Protein AF-0000000072480351 (afdb_homodimer)

Solvent-accessible surface area (backbone atoms only — not comparable to full-atom values): 11281 Å² total; per-residue (Å²): 126,81,61,51,71,66,57,48,52,53,51,50,48,58,68,24,62,92,51,84,52,68,45,82,46,76,55,95,91,25,33,27,41,34,36,70,49,76,47,95,34,52,67,55,34,49,54,46,51,53,43,39,49,51,45,22,60,75,66,70,51,65,48,38,38,40,36,42,58,31,36,38,39,43,37,25,46,36,66,94,71,72,27,30,53,43,68,69,37,53,51,52,51,44,43,41,52,53,42,62,73,64,55,131,128,81,60,52,72,64,56,50,53,51,51,50,48,58,68,24,63,90,51,84,53,67,45,80,44,77,55,96,89,24,33,27,39,34,36,71,48,76,48,95,34,52,68,54,32,48,53,46,50,52,43,39,49,52,45,22,61,74,67,72,52,64,49,38,37,39,36,42,59,30,34,39,38,42,38,25,48,35,65,94,70,70,27,29,51,43,69,69,38,53,52,51,48,45,43,42,51,52,40,61,72,64,55,130

Secondary structure (DSSP, 8-state):
-PPPHHHHHHHHHHHTSSS---EEEEETTEEEEEEEEE-SSHHHHHHHHHHHHHHHHHHT---EEEEETTEEEEEE-BGGGTSB--HHHHHHHHHHHHHHHH--/-PPPHHHHHHHHHHHTSSS---EEEEETTEEEEEEEEE-SSHHHHHHHHHHHHHHHHHHT---EEEEETTEEEEEE-BGGGTSB--HHHHHHHHHHHHHHHH--

Sequence (208 aa):
MRPLATELATRLTQVNAAKQRWSVVEKQGKQYLYATYKFKSFKRTWDFLNGVATCAHTQRHHPEIFTVYNRVDLWLTTHDQGDVVTEKDFDLAEGANDVISKLPMRPLATELATRLTQVNAAKQRWSVVEKQGKQYLYATYKFKSFKRTWDFLNGVATCAHTQRHHPEIFTVYNRVDLWLTTHDQGDVVTEKDFDLAEGANDVISKLP

InterPro domains:
  IPR001533 Pterin 4 alpha carbinolamine dehydratase [PF01329] (9-97)
  IPR001533 Pterin 4 alpha carbinolamine dehydratase [PTHR12599] (6-98)
  IPR036428 Pterin 4 alpha carbinolamine dehydratase superfamily [G3DSA:3.30.1360.20] (4-103)
  IPR036428 Pterin 4 alpha carbinolamine dehydratase superfamily [SSF55248] (13-100)

Structure (mmCIF, N/CA/C/O backbone):
data_AF-0000000072480351-model_v1
#
loop_
_entity.id
_entity.type
_entity.pdbx_description
1 polymer '4a-hydroxytetrahydrobiopterin dehydratase'
#
loop_
_atom_site.group_PDB
_atom_site.id
_atom_site.type_symbol
_atom_site.label_atom_id
_atom_site.label_alt_id
_atom_site.label_comp_id
_atom_site.label_asym_id
_atom_site.label_entity_id
_atom_site.label_seq_id
_atom_site.pdbx_PDB_ins_code
_atom_site.Cartn_x
_atom_site.Cartn_y
_atom_site.Cartn_z
_atom_site.occupancy
_atom_site.B_iso_or_equiv
_atom_site.auth_seq_id
_atom_site.auth_comp_id
_atom_site.auth_asym_id
_atom_site.auth_atom_id
_atom_site.pdbx_PDB_model_num
ATOM 1 N N . MET A 1 1 ? -4.09 -27.703 -4.133 1 62.31 1 MET A N 1
ATOM 2 C CA . MET A 1 1 ? -3.258 -28.547 -3.279 1 62.31 1 MET A CA 1
ATOM 3 C C . MET A 1 1 ? -1.919 -27.875 -2.996 1 62.31 1 MET A C 1
ATOM 5 O O . MET A 1 1 ? -1.412 -27.109 -3.822 1 62.31 1 MET A O 1
ATOM 9 N N . ARG A 1 2 ? -1.435 -28 -1.697 1 73.19 2 ARG A N 1
ATOM 10 C CA . ARG A 1 2 ? -0.111 -27.484 -1.341 1 73.19 2 ARG A CA 1
ATOM 11 C C . ARG A 1 2 ? 0.968 -28.125 -2.209 1 73.19 2 ARG A C 1
ATOM 13 O O . ARG A 1 2 ? 1.053 -29.359 -2.303 1 73.19 2 ARG A O 1
ATOM 20 N N . PRO A 1 3 ? 1.754 -27.281 -2.932 1 77 3 PRO A N 1
ATOM 21 C CA . PRO A 1 3 ? 2.812 -27.844 -3.771 1 77 3 PRO A CA 1
ATOM 22 C C . PRO A 1 3 ? 3.82 -28.672 -2.975 1 77 3 PRO A C 1
ATOM 24 O O . PRO A 1 3 ? 4.055 -28.391 -1.796 1 77 3 PRO A O 1
ATOM 27 N N . LEU A 1 4 ? 4.289 -29.625 -3.707 1 85.75 4 LEU A N 1
ATOM 28 C CA . LEU A 1 4 ? 5.375 -30.391 -3.104 1 85.75 4 LEU A CA 1
ATOM 29 C C . LEU A 1 4 ? 6.594 -29.5 -2.861 1 85.75 4 LEU A C 1
ATOM 31 O O . LEU A 1 4 ? 6.832 -28.547 -3.604 1 85.75 4 LEU A O 1
ATOM 35 N N . ALA A 1 5 ? 7.371 -29.953 -1.874 1 89.62 5 ALA A N 1
ATOM 36 C CA . ALA A 1 5 ? 8.555 -29.172 -1.518 1 89.62 5 ALA A CA 1
ATOM 37 C C . ALA A 1 5 ? 9.477 -28.984 -2.721 1 89.62 5 ALA A C 1
ATOM 39 O O . ALA A 1 5 ? 10.039 -27.922 -2.92 1 89.62 5 ALA A O 1
ATOM 40 N N . THR A 1 6 ? 9.562 -29.922 -3.512 1 91.38 6 THR A N 1
ATOM 41 C CA . THR A 1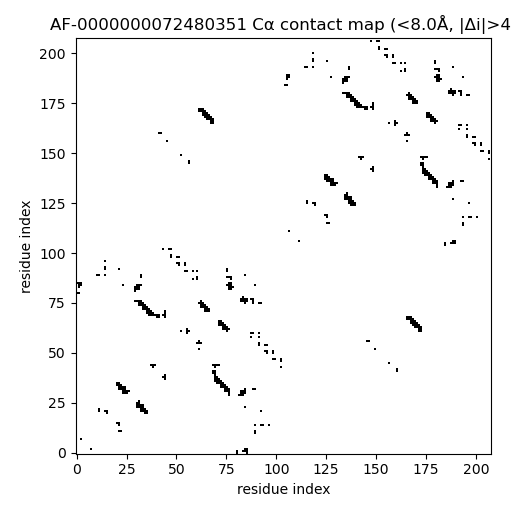 6 ? 10.438 -29.875 -4.676 1 91.38 6 THR A CA 1
ATOM 42 C C . THR A 1 6 ? 9.898 -28.891 -5.715 1 91.38 6 THR A C 1
ATOM 44 O O . THR A 1 6 ? 10.664 -28.156 -6.332 1 91.38 6 THR A O 1
ATOM 47 N N . GLU A 1 7 ? 8.641 -28.953 -5.914 1 94.06 7 GLU A N 1
ATOM 48 C CA . GLU A 1 7 ? 8.016 -28.016 -6.852 1 94.06 7 GLU A CA 1
ATOM 49 C C . GLU A 1 7 ? 8.18 -26.578 -6.395 1 94.06 7 GLU A C 1
ATOM 51 O O . GLU A 1 7 ? 8.484 -25.688 -7.199 1 94.06 7 GLU A O 1
ATOM 56 N N . LEU A 1 8 ? 7.98 -26.406 -5.176 1 96.38 8 LEU A N 1
ATOM 57 C CA . LEU A 1 8 ? 8.156 -25.078 -4.602 1 96.38 8 LEU A CA 1
ATOM 58 C C . LEU A 1 8 ? 9.578 -24.578 -4.824 1 96.38 8 LEU A C 1
ATOM 60 O O . LEU A 1 8 ? 9.773 -23.422 -5.227 1 96.38 8 LEU A O 1
ATOM 64 N N . ALA A 1 9 ? 10.547 -25.422 -4.574 1 96.62 9 ALA A N 1
ATOM 65 C CA . ALA A 1 9 ? 11.953 -25.047 -4.715 1 96.62 9 ALA A CA 1
ATOM 66 C C . ALA A 1 9 ? 12.289 -24.703 -6.168 1 96.62 9 ALA A C 1
ATOM 68 O O . ALA A 1 9 ? 13.023 -23.75 -6.438 1 96.62 9 ALA A O 1
ATOM 69 N N . THR A 1 10 ? 11.797 -25.469 -7.023 1 97.62 10 THR A N 1
ATOM 70 C CA . THR A 1 10 ? 12.031 -25.25 -8.445 1 97.62 10 THR A CA 1
ATOM 71 C C . THR A 1 10 ? 11.445 -23.906 -8.891 1 97.62 10 THR A C 1
ATOM 73 O O . THR A 1 10 ? 12.109 -23.125 -9.57 1 97.62 10 THR A O 1
ATOM 76 N N . ARG A 1 11 ? 10.242 -23.672 -8.492 1 98 11 ARG A N 1
ATOM 77 C CA . ARG A 1 11 ? 9.578 -22.422 -8.883 1 98 11 ARG A CA 1
ATOM 78 C C . ARG A 1 11 ? 10.266 -21.219 -8.258 1 98 11 ARG A C 1
ATOM 80 O O . ARG A 1 11 ? 10.359 -20.156 -8.883 1 98 11 ARG A O 1
ATOM 87 N N . LEU A 1 12 ? 10.68 -21.422 -7.07 1 98.56 12 LEU A N 1
ATOM 88 C CA . LEU A 1 12 ? 11.398 -20.344 -6.406 1 98.56 12 LEU A CA 1
ATOM 89 C C . LEU A 1 12 ? 12.68 -20 -7.156 1 98.56 12 LEU A C 1
ATOM 91 O O . LEU A 1 12 ? 13.008 -18.828 -7.324 1 98.56 12 LEU A O 1
ATOM 95 N N . THR A 1 13 ? 13.344 -21.031 -7.574 1 98.31 13 THR A N 1
ATOM 96 C CA . THR A 1 13 ? 14.555 -20.828 -8.367 1 98.31 13 THR A CA 1
ATOM 97 C C . THR A 1 13 ? 14.234 -20.078 -9.664 1 98.31 13 THR A C 1
ATOM 99 O O . THR A 1 13 ? 14.961 -19.172 -10.062 1 98.31 13 THR A O 1
ATOM 102 N N . GLN A 1 14 ? 13.227 -20.469 -10.266 1 98.31 14 GLN A N 1
ATOM 103 C CA . GLN A 1 14 ? 12.844 -19.875 -11.547 1 98.31 14 GLN A CA 1
ATOM 104 C C . GLN A 1 14 ? 12.523 -18.391 -11.398 1 98.31 14 GLN A C 1
ATOM 106 O O . GLN A 1 14 ? 13.008 -17.578 -12.18 1 98.31 14 GLN A O 1
ATOM 111 N N . VAL A 1 15 ? 11.727 -18.016 -10.453 1 98.56 15 VAL A N 1
ATOM 112 C CA . VAL A 1 15 ? 11.305 -16.625 -10.312 1 98.56 15 VAL A CA 1
ATOM 113 C C . VAL A 1 15 ? 12.492 -15.758 -9.898 1 98.56 15 VAL A C 1
ATOM 115 O O . VAL A 1 15 ? 12.492 -14.547 -10.102 1 98.56 15 VAL A O 1
ATOM 118 N N . ASN A 1 16 ? 13.5 -16.391 -9.344 1 98.69 16 ASN A N 1
ATOM 119 C CA . ASN A 1 16 ? 14.664 -15.664 -8.844 1 98.69 16 ASN A CA 1
ATOM 120 C C . ASN A 1 16 ? 15.844 -15.758 -9.812 1 98.69 16 ASN A C 1
ATOM 122 O O . ASN A 1 16 ? 16.969 -15.375 -9.469 1 98.69 16 ASN A O 1
ATOM 126 N N . ALA A 1 17 ? 15.578 -16.312 -10.984 1 97.81 17 ALA A N 1
ATOM 127 C CA . ALA A 1 17 ? 16.656 -16.625 -11.914 1 97.81 17 ALA A CA 1
ATOM 128 C C . ALA A 1 17 ? 17.453 -15.367 -12.273 1 97.81 17 ALA A C 1
ATOM 130 O O . ALA A 1 17 ? 18.688 -15.391 -12.281 1 97.81 17 ALA A O 1
ATOM 131 N N . ALA A 1 18 ? 16.797 -14.312 -12.586 1 95.81 18 ALA A N 1
ATOM 132 C CA . ALA A 1 18 ? 17.469 -13.094 -13.016 1 95.81 18 ALA A CA 1
ATOM 133 C C . ALA A 1 18 ? 18.031 -12.328 -11.812 1 95.81 18 ALA A C 1
ATOM 135 O O . ALA A 1 18 ? 19.125 -11.766 -11.883 1 95.81 18 ALA A O 1
ATOM 136 N N . LYS A 1 19 ? 17.234 -12.328 -10.773 1 95.75 19 LYS A N 1
ATOM 137 C CA . LYS A 1 19 ? 17.578 -11.6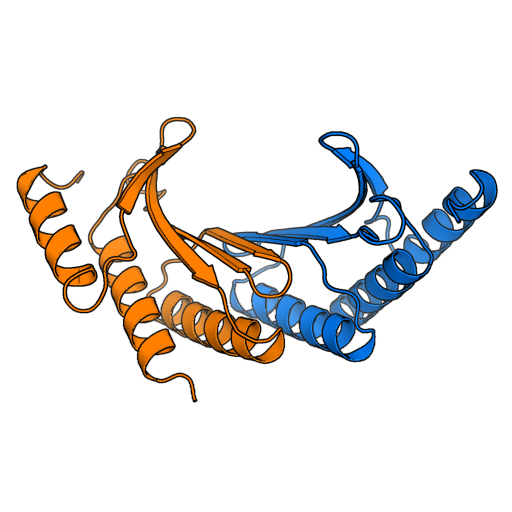25 -9.539 1 95.75 19 LYS A CA 1
ATOM 138 C C . LYS A 1 19 ? 16.906 -12.273 -8.328 1 95.75 19 LYS A C 1
ATOM 140 O O . LYS A 1 19 ? 15.695 -12.516 -8.344 1 95.75 19 LYS A O 1
ATOM 145 N N . GLN A 1 20 ? 17.719 -12.508 -7.383 1 96.06 20 GLN A N 1
ATOM 146 C CA . GLN A 1 20 ? 17.188 -13.039 -6.133 1 96.06 20 GLN A CA 1
ATOM 147 C C . GLN A 1 20 ? 16.359 -11.984 -5.402 1 96.06 20 GLN A C 1
ATOM 149 O O . GLN A 1 20 ? 16.906 -11.023 -4.859 1 96.06 20 GLN A O 1
ATOM 154 N N . ARG A 1 21 ? 15.07 -12.203 -5.336 1 97.88 21 ARG A N 1
ATOM 155 C CA . ARG A 1 21 ? 14.18 -11.25 -4.68 1 97.88 21 ARG A CA 1
ATOM 156 C C . ARG A 1 21 ? 13.195 -11.969 -3.762 1 97.88 21 ARG A C 1
ATOM 158 O O . ARG A 1 21 ? 12.898 -11.492 -2.66 1 97.88 21 ARG A O 1
ATOM 165 N N . TRP A 1 22 ? 12.75 -13 -4.211 1 98.81 22 TRP A N 1
ATOM 166 C CA . TRP A 1 22 ? 11.617 -13.664 -3.588 1 98.81 22 TRP A CA 1
ATOM 167 C C . TRP A 1 22 ? 12.078 -14.766 -2.635 1 98.81 22 TRP A C 1
ATOM 169 O O . TRP A 1 22 ? 13.047 -15.477 -2.924 1 98.81 22 TRP A O 1
ATOM 179 N N . SER A 1 23 ? 11.383 -14.914 -1.571 1 98.69 23 SER A N 1
ATOM 180 C CA . SER A 1 23 ? 11.586 -15.984 -0.604 1 98.69 23 SER A CA 1
ATOM 181 C C . SER A 1 23 ? 10.258 -16.516 -0.072 1 98.69 23 SER A C 1
ATOM 183 O O . SER A 1 23 ? 9.258 -15.797 -0.061 1 98.69 23 SER A O 1
ATOM 185 N N . VAL A 1 24 ? 10.273 -17.734 0.384 1 98.12 24 VAL A N 1
ATOM 186 C CA . VAL A 1 24 ? 9.125 -18.297 1.092 1 98.12 24 VAL A CA 1
ATOM 187 C C . VAL A 1 24 ? 9.273 -18.047 2.592 1 98.12 24 VAL A C 1
ATOM 189 O O . VAL A 1 24 ? 10.297 -18.391 3.186 1 98.12 24 VAL A O 1
ATOM 192 N N . VAL A 1 25 ? 8.2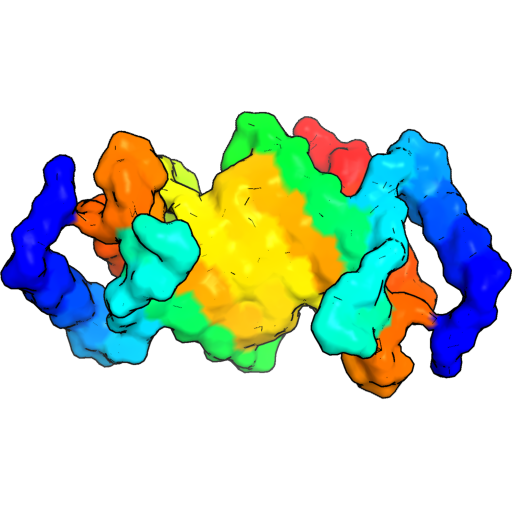81 -17.453 3.119 1 98.31 25 VAL A N 1
ATOM 193 C CA . VAL A 1 25 ? 8.344 -17.141 4.543 1 98.31 25 VAL A CA 1
ATOM 194 C C . VAL A 1 25 ? 7.055 -17.578 5.227 1 98.31 25 VAL A C 1
ATOM 196 O O . VAL A 1 25 ? 6.031 -17.781 4.566 1 98.31 25 VAL A O 1
ATOM 199 N N . GLU A 1 26 ? 7.117 -17.75 6.492 1 97.06 26 GLU A N 1
ATOM 200 C CA . GLU A 1 26 ? 5.957 -18.031 7.332 1 97.06 26 GLU A CA 1
ATOM 201 C C . GLU A 1 26 ? 5.652 -16.859 8.258 1 97.06 26 GLU A C 1
ATOM 203 O O . GLU A 1 26 ? 6.555 -16.312 8.883 1 97.06 26 GLU A O 1
ATOM 208 N N . LYS A 1 27 ? 4.461 -16.453 8.18 1 95 27 LYS A N 1
ATOM 209 C CA . LYS A 1 27 ? 4 -15.352 9.023 1 95 27 LYS A CA 1
ATOM 210 C C . LYS A 1 27 ? 2.607 -15.641 9.578 1 95 27 LYS A C 1
ATOM 212 O O . LYS A 1 27 ? 1.654 -15.812 8.82 1 95 27 LYS A O 1
ATOM 217 N N . GLN A 1 28 ? 2.549 -15.68 10.906 1 94.12 28 GLN A N 1
ATOM 218 C CA . GLN A 1 28 ? 1.275 -15.875 11.586 1 94.12 28 GLN A CA 1
ATOM 219 C C . GLN A 1 28 ? 0.557 -17.125 11.078 1 94.12 28 GLN A C 1
ATOM 221 O O . GLN A 1 28 ? -0.628 -17.062 10.742 1 94.12 28 GLN A O 1
ATOM 226 N N . GLY A 1 29 ? 1.27 -18.156 10.82 1 95.38 29 GLY A N 1
ATOM 227 C CA . GLY A 1 29 ? 0.708 -19.438 10.453 1 95.38 29 GLY A CA 1
ATOM 228 C C . GLY A 1 29 ? 0.394 -19.547 8.969 1 95.38 29 GLY A C 1
ATOM 229 O O . GLY A 1 29 ? -0.212 -20.531 8.531 1 95.38 29 GLY A O 1
ATOM 230 N N . LYS A 1 30 ? 0.78 -18.562 8.234 1 96.81 30 LYS A N 1
ATOM 231 C CA . LYS A 1 30 ? 0.554 -18.547 6.789 1 96.81 30 LYS A CA 1
ATOM 232 C C . LYS A 1 30 ? 1.875 -18.578 6.027 1 96.81 30 LYS A C 1
ATOM 234 O O . LYS A 1 30 ? 2.887 -18.062 6.496 1 96.81 30 LYS A O 1
ATOM 239 N N . GLN A 1 31 ? 1.859 -19.266 4.891 1 97.88 31 GLN A N 1
ATOM 240 C CA . GLN A 1 31 ? 3.012 -19.297 3.996 1 97.88 31 GLN A CA 1
ATOM 241 C C . GLN A 1 31 ? 2.895 -18.234 2.91 1 97.88 31 GLN A C 1
ATOM 243 O O . GLN A 1 31 ? 1.855 -18.125 2.258 1 97.88 31 GLN A O 1
ATOM 248 N N . TYR A 1 32 ? 3.953 -17.453 2.775 1 98.56 32 TYR A N 1
ATOM 249 C CA . TYR A 1 32 ? 3.945 -16.375 1.787 1 98.56 32 TYR A CA 1
ATOM 250 C C . TYR A 1 32 ? 5.148 -16.484 0.855 1 98.56 32 TYR A C 1
ATOM 252 O O . TYR A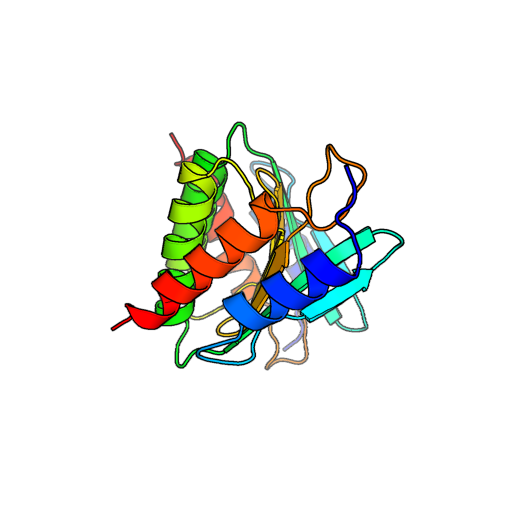 1 32 ? 6.219 -16.938 1.266 1 98.56 32 TYR A O 1
ATOM 260 N N . LEU A 1 33 ? 4.953 -16.188 -0.352 1 98.75 33 LEU A N 1
ATOM 261 C CA . LEU A 1 33 ? 6.02 -15.656 -1.191 1 98.75 33 LEU A CA 1
ATOM 262 C C . LEU A 1 33 ? 6.23 -14.164 -0.932 1 98.75 33 LEU A C 1
ATOM 264 O O . LEU A 1 33 ? 5.285 -13.375 -1.014 1 98.75 33 LEU A O 1
ATOM 268 N N . TYR A 1 34 ? 7.449 -13.758 -0.635 1 98.88 34 TYR A N 1
ATOM 269 C CA . TYR A 1 34 ? 7.703 -12.422 -0.11 1 98.88 34 TYR A CA 1
ATOM 270 C C . TYR A 1 34 ? 8.859 -11.758 -0.845 1 98.88 34 TYR A C 1
ATOM 272 O O . TYR A 1 34 ? 9.867 -12.406 -1.147 1 98.88 34 TYR A O 1
ATOM 280 N N . ALA A 1 35 ? 8.719 -10.484 -1.171 1 98.88 35 ALA A N 1
ATOM 281 C CA . ALA A 1 35 ? 9.789 -9.688 -1.77 1 98.88 35 ALA A CA 1
ATOM 282 C C . ALA A 1 35 ? 9.742 -8.25 -1.274 1 98.88 35 ALA A C 1
ATOM 284 O O . ALA A 1 35 ? 8.672 -7.738 -0.922 1 98.88 35 ALA A O 1
ATOM 285 N N . THR A 1 36 ? 10.875 -7.617 -1.263 1 98.75 36 THR A N 1
ATOM 286 C CA . THR A 1 36 ? 11 -6.199 -0.942 1 98.75 36 THR A CA 1
ATOM 287 C C . THR A 1 36 ? 11.656 -5.438 -2.092 1 98.75 36 THR A C 1
ATOM 289 O O . THR A 1 36 ? 12.477 -5.996 -2.822 1 98.75 36 THR A O 1
ATOM 292 N N . TYR A 1 37 ? 11.227 -4.188 -2.234 1 98.62 37 TYR A N 1
ATOM 293 C CA . TYR A 1 37 ? 11.766 -3.289 -3.248 1 98.62 37 TYR A CA 1
ATOM 294 C C . TYR A 1 37 ? 12.109 -1.933 -2.648 1 98.62 37 TYR A C 1
ATOM 296 O O . TYR A 1 37 ? 11.477 -1.491 -1.688 1 98.62 37 TYR A O 1
ATOM 304 N N . LYS A 1 38 ? 13.141 -1.32 -3.221 1 98.5 38 LYS A N 1
ATOM 305 C CA . LYS A 1 38 ? 13.516 0.064 -2.943 1 98.5 38 LYS A CA 1
ATOM 306 C C . LYS A 1 38 ? 13.773 0.833 -4.234 1 98.5 38 LYS A C 1
ATOM 308 O O . LYS A 1 38 ? 14.477 0.345 -5.125 1 98.5 38 LYS A O 1
ATOM 313 N N . PHE A 1 39 ? 13.172 1.986 -4.281 1 98.38 39 PHE A N 1
ATOM 314 C CA . PHE A 1 39 ? 13.281 2.777 -5.504 1 98.38 39 PHE A CA 1
ATOM 315 C C . PHE A 1 39 ? 13.977 4.105 -5.23 1 98.38 39 PHE A C 1
ATOM 317 O O . PHE A 1 39 ? 14.273 4.434 -4.078 1 98.38 39 PHE A O 1
ATOM 324 N N . LYS A 1 40 ? 14.258 4.809 -6.305 1 97.38 40 LYS A N 1
ATOM 325 C CA . LYS A 1 40 ? 15 6.059 -6.188 1 97.38 40 LYS A CA 1
ATOM 326 C C . LYS A 1 40 ? 14.078 7.215 -5.812 1 97.38 40 LYS A C 1
ATOM 328 O O . LYS A 1 40 ? 14.531 8.242 -5.301 1 97.38 40 LYS A O 1
ATOM 333 N N . SER A 1 41 ? 12.766 7.039 -6.09 1 97.81 41 SER A N 1
ATOM 334 C CA . SER A 1 41 ? 11.812 8.117 -5.852 1 97.81 41 SER A CA 1
ATOM 335 C C . SER A 1 41 ? 10.414 7.578 -5.574 1 97.81 41 SER A C 1
ATOM 337 O O . SER A 1 41 ? 10.133 6.41 -5.855 1 97.81 41 SER A O 1
ATOM 339 N N . PHE A 1 42 ? 9.648 8.469 -5.02 1 98.12 42 PHE A N 1
ATOM 340 C CA . PHE A 1 42 ? 8.25 8.133 -4.801 1 98.12 42 PHE A CA 1
ATOM 341 C C . PHE A 1 42 ? 7.547 7.852 -6.121 1 98.12 42 PHE A C 1
ATOM 343 O O . PHE A 1 42 ? 6.746 6.922 -6.219 1 98.12 42 PHE A O 1
ATOM 350 N N . LYS A 1 43 ? 7.84 8.633 -7.121 1 97.25 43 LYS A N 1
ATOM 351 C CA . LYS A 1 43 ? 7.238 8.445 -8.438 1 97.25 43 LYS A CA 1
ATOM 352 C C . LYS A 1 43 ? 7.527 7.047 -8.984 1 97.25 43 LYS A C 1
ATOM 354 O O . LYS A 1 43 ? 6.629 6.383 -9.508 1 97.25 43 LYS A O 1
ATOM 359 N N . ARG A 1 44 ? 8.719 6.602 -8.875 1 98.12 44 ARG A N 1
ATOM 360 C CA . ARG A 1 44 ? 9.086 5.281 -9.383 1 98.12 44 ARG A CA 1
ATOM 361 C C . ARG A 1 44 ? 8.406 4.18 -8.578 1 98.12 44 ARG A C 1
ATOM 363 O O . ARG A 1 44 ? 8.039 3.141 -9.125 1 98.12 44 ARG A O 1
ATOM 370 N N . THR A 1 45 ? 8.305 4.402 -7.277 1 98.75 45 THR A N 1
ATOM 371 C CA . THR A 1 45 ? 7.574 3.465 -6.434 1 98.75 45 THR A CA 1
ATOM 372 C C . THR A 1 45 ? 6.156 3.26 -6.961 1 98.75 45 THR A C 1
ATOM 374 O O . THR A 1 45 ? 5.703 2.123 -7.113 1 98.75 45 THR A O 1
ATOM 377 N N . TRP A 1 46 ? 5.52 4.324 -7.336 1 98.69 46 TRP A N 1
ATOM 378 C CA . TRP A 1 46 ? 4.121 4.219 -7.734 1 98.69 46 TRP A CA 1
ATOM 379 C C . TRP A 1 46 ? 3.996 3.695 -9.164 1 98.69 46 TRP A C 1
ATOM 381 O O . TRP A 1 46 ? 3.039 2.988 -9.484 1 98.69 46 TRP A O 1
ATOM 391 N N . ASP A 1 47 ? 4.992 3.994 -9.969 1 98.62 47 ASP A N 1
ATOM 392 C CA . ASP A 1 47 ? 5.012 3.342 -11.273 1 98.62 47 ASP A CA 1
ATOM 393 C C . ASP A 1 47 ? 5.047 1.822 -11.133 1 98.62 47 ASP A C 1
ATOM 395 O O . ASP A 1 47 ? 4.316 1.111 -11.82 1 98.62 47 ASP A O 1
ATOM 399 N N . PHE A 1 48 ? 5.891 1.362 -10.273 1 98.88 48 PHE A N 1
ATOM 400 C CA . PHE A 1 48 ? 6 -0.069 -10.008 1 98.88 48 PHE A CA 1
ATOM 401 C C . PHE A 1 48 ? 4.684 -0.622 -9.477 1 98.88 48 PHE A C 1
ATOM 403 O O . PHE A 1 48 ? 4.168 -1.617 -9.984 1 98.88 48 PHE A O 1
ATOM 410 N N . LEU A 1 49 ? 4.121 0.055 -8.484 1 98.94 49 LEU A N 1
ATOM 411 C CA . LEU A 1 49 ? 2.908 -0.419 -7.828 1 98.94 49 LEU A CA 1
ATOM 412 C C . LEU A 1 49 ? 1.736 -0.45 -8.805 1 98.94 49 LEU A C 1
ATOM 414 O O . LEU A 1 49 ? 0.922 -1.376 -8.773 1 98.94 49 LEU A O 1
ATOM 418 N N . ASN A 1 50 ? 1.679 0.533 -9.633 1 98.81 50 ASN A N 1
ATOM 419 C CA . ASN A 1 50 ? 0.62 0.529 -10.641 1 98.81 50 ASN A CA 1
ATOM 420 C C . ASN A 1 50 ? 0.775 -0.636 -11.617 1 98.81 50 ASN A C 1
ATOM 422 O O . ASN A 1 50 ? -0.216 -1.226 -12.047 1 98.81 50 ASN A O 1
ATOM 426 N N . GLY A 1 51 ? 2.004 -0.93 -12.016 1 98.81 51 GLY A N 1
ATOM 427 C CA . GLY A 1 51 ? 2.25 -2.107 -12.828 1 98.81 51 GLY A CA 1
ATOM 428 C C . GLY A 1 51 ? 1.85 -3.402 -12.148 1 98.81 51 GLY A C 1
ATOM 429 O O . GLY A 1 51 ? 1.21 -4.262 -12.758 1 98.81 51 GLY A O 1
ATOM 430 N N . VAL A 1 52 ? 2.215 -3.543 -10.906 1 98.88 52 VAL A N 1
ATOM 431 C CA . VAL A 1 52 ? 1.865 -4.734 -10.141 1 98.88 52 VAL A CA 1
ATOM 432 C C . VAL A 1 52 ? 0.347 -4.848 -10.023 1 98.88 52 VAL A C 1
ATOM 434 O O . VAL A 1 52 ? -0.209 -5.941 -10.133 1 98.88 52 VAL A O 1
ATOM 437 N N . ALA A 1 53 ? -0.309 -3.729 -9.789 1 98.81 53 ALA A N 1
ATOM 438 C CA . ALA A 1 53 ? -1.767 -3.723 -9.688 1 98.81 53 ALA A CA 1
ATOM 439 C C . ALA A 1 53 ? -2.408 -4.215 -10.984 1 98.81 53 ALA A C 1
ATOM 441 O O . ALA A 1 53 ? -3.412 -4.93 -10.953 1 98.81 53 ALA A O 1
ATOM 442 N N . THR A 1 54 ? -1.877 -3.805 -12.078 1 98.56 54 THR A N 1
ATOM 443 C CA . THR A 1 54 ? -2.377 -4.258 -13.367 1 98.56 54 THR A CA 1
ATOM 444 C C . THR A 1 54 ? -2.229 -5.77 -13.508 1 98.56 54 THR A C 1
ATOM 446 O O . THR A 1 54 ? -3.16 -6.453 -13.938 1 98.56 54 THR A O 1
ATOM 449 N N . CYS A 1 55 ? -1.062 -6.316 -13.125 1 98.75 55 CYS A N 1
ATOM 450 C CA . CYS A 1 55 ? -0.859 -7.762 -13.133 1 98.75 55 CYS A CA 1
ATOM 451 C C . CYS A 1 55 ? -1.871 -8.461 -12.234 1 98.75 55 CYS A C 1
ATOM 453 O O . CYS A 1 55 ? -2.48 -9.453 -12.633 1 98.75 55 CYS A O 1
ATOM 455 N N . ALA A 1 56 ? -2.049 -7.934 -11.047 1 98.75 56 ALA A N 1
ATOM 456 C CA . ALA A 1 56 ? -2.947 -8.516 -10.047 1 98.75 56 ALA A CA 1
ATOM 457 C C . ALA A 1 56 ? -4.375 -8.594 -10.578 1 98.75 56 ALA A C 1
ATOM 459 O O . ALA A 1 56 ? -5.047 -9.617 -10.414 1 98.75 56 ALA A O 1
ATOM 460 N N . HIS A 1 57 ? -4.758 -7.496 -11.219 1 97.81 57 HIS A N 1
ATOM 461 C CA . HIS A 1 57 ? -6.098 -7.434 -11.789 1 97.81 57 HIS A CA 1
ATOM 462 C C . HIS A 1 57 ? -6.273 -8.469 -12.891 1 97.81 57 HIS A C 1
ATOM 464 O O . HIS A 1 57 ? -7.266 -9.203 -12.906 1 97.81 57 HIS A O 1
ATOM 470 N N . THR A 1 58 ? -5.316 -8.531 -13.742 1 97.88 58 THR A N 1
ATOM 471 C CA . THR A 1 58 ? -5.363 -9.43 -14.898 1 97.88 58 THR A CA 1
ATOM 472 C C . THR A 1 58 ? -5.359 -10.891 -14.445 1 97.88 58 THR A C 1
ATOM 474 O O . THR A 1 58 ? -6.086 -11.719 -15 1 97.88 58 THR A O 1
ATOM 477 N N . GLN A 1 59 ? -4.629 -11.18 -13.422 1 98.06 59 GLN A N 1
ATOM 478 C CA . GLN A 1 59 ? -4.441 -12.555 -12.961 1 98.06 59 GLN A CA 1
ATOM 479 C C . GLN A 1 59 ? -5.484 -12.93 -11.914 1 98.06 59 GLN A C 1
ATOM 481 O O . GLN A 1 59 ? -5.57 -14.086 -11.5 1 98.06 59 GLN A O 1
ATOM 486 N N . ARG A 1 60 ? -6.203 -11.945 -11.492 1 97.56 60 ARG A N 1
ATOM 487 C CA . ARG A 1 60 ? -7.203 -12.125 -10.445 1 97.56 60 ARG A CA 1
ATOM 488 C C . ARG A 1 60 ? -6.578 -12.727 -9.188 1 97.56 60 ARG A C 1
ATOM 490 O O . ARG A 1 60 ? -7.102 -13.703 -8.641 1 97.56 60 ARG A O 1
ATOM 497 N N . HIS A 1 61 ? -5.492 -12.289 -8.797 1 98.5 61 HIS A N 1
ATOM 498 C CA . HIS A 1 61 ? -4.73 -12.633 -7.598 1 98.5 61 HIS A CA 1
ATOM 499 C C . HIS A 1 61 ? -4.078 -11.398 -6.988 1 98.5 61 HIS A C 1
ATOM 501 O O . HIS A 1 61 ? -3.264 -10.742 -7.633 1 98.5 61 HIS A O 1
ATOM 507 N N . HIS A 1 62 ? -4.461 -11.078 -5.77 1 98.56 62 HIS A N 1
ATOM 508 C CA . HIS A 1 62 ? -4.113 -9.773 -5.219 1 98.56 62 HIS A CA 1
ATOM 509 C C . HIS A 1 62 ? -3.082 -9.906 -4.098 1 98.56 62 HIS A C 1
ATOM 511 O O . HIS A 1 62 ? -3.238 -10.734 -3.203 1 98.56 62 HIS A O 1
ATOM 517 N N . PRO A 1 63 ? -2.094 -9.094 -4.145 1 98.75 63 PRO A N 1
ATOM 518 C CA . PRO A 1 63 ? -1.053 -9.094 -3.113 1 98.75 63 PRO A CA 1
ATOM 519 C C . PRO A 1 63 ? -1.477 -8.359 -1.844 1 98.75 63 PRO A C 1
ATOM 521 O O . PRO A 1 63 ? -2.438 -7.586 -1.867 1 98.75 63 PRO A O 1
ATOM 524 N N . GLU A 1 64 ? -0.842 -8.688 -0.788 1 98.56 64 GLU A N 1
ATOM 525 C CA . GLU A 1 64 ? -0.712 -7.777 0.346 1 98.56 64 GLU A CA 1
ATOM 526 C C . GLU A 1 64 ? 0.475 -6.836 0.164 1 98.56 64 GLU A C 1
ATOM 528 O O . GLU A 1 64 ? 1.579 -7.277 -0.163 1 98.56 64 GL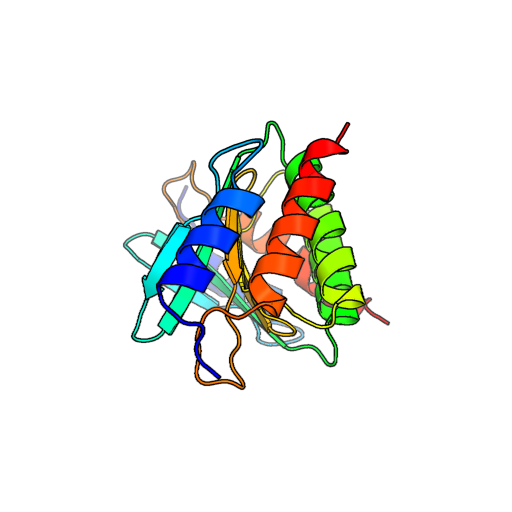U A O 1
ATOM 533 N N . ILE A 1 65 ? 0.22 -5.551 0.304 1 98.94 65 ILE A N 1
ATOM 534 C CA . ILE A 1 65 ? 1.247 -4.555 0.011 1 98.94 65 ILE A CA 1
ATOM 535 C C . ILE A 1 65 ? 1.452 -3.652 1.225 1 98.94 65 ILE A C 1
ATOM 537 O O . ILE A 1 65 ? 0.487 -3.135 1.792 1 98.94 65 ILE A O 1
ATOM 541 N N . PHE A 1 66 ? 2.609 -3.52 1.654 1 98.88 66 PHE A N 1
ATOM 542 C CA . PHE A 1 66 ? 3.037 -2.438 2.533 1 98.88 66 PHE A CA 1
ATOM 543 C C . PHE A 1 66 ? 4.035 -1.53 1.825 1 98.88 66 PHE A C 1
ATOM 545 O O . PHE A 1 66 ? 4.988 -2.01 1.205 1 98.88 66 PHE A O 1
ATOM 552 N N . THR A 1 67 ? 3.785 -0.215 1.886 1 98.88 67 THR A N 1
ATOM 553 C CA . THR A 1 67 ? 4.715 0.697 1.229 1 98.88 67 THR A CA 1
ATOM 554 C C . THR A 1 67 ? 4.836 2.002 2.014 1 98.88 67 THR A C 1
ATOM 556 O O . THR A 1 67 ? 3.861 2.467 2.607 1 98.88 67 THR A O 1
ATOM 559 N N . VAL A 1 68 ? 5.938 2.549 2.01 1 98.06 68 VAL A N 1
ATOM 560 C CA . VAL A 1 68 ? 6.254 3.871 2.541 1 98.06 68 VAL A CA 1
ATOM 561 C C . VAL A 1 68 ? 7.328 4.531 1.679 1 98.06 68 VAL A C 1
ATOM 563 O O . VAL A 1 68 ? 8.422 3.988 1.518 1 98.06 68 VAL A O 1
ATOM 566 N N . TYR A 1 69 ? 6.961 5.586 1.144 1 97.62 69 TYR A N 1
ATOM 567 C CA . TYR A 1 69 ? 7.809 6.383 0.262 1 97.62 69 TYR A CA 1
ATOM 568 C C . TYR A 1 69 ? 8.383 5.527 -0.859 1 97.62 69 TYR A C 1
ATOM 570 O O . TYR A 1 69 ? 7.695 5.219 -1.832 1 97.62 69 TYR A O 1
ATOM 578 N N . ASN A 1 70 ? 9.609 5.051 -0.65 1 98.56 70 ASN A N 1
ATOM 579 C CA . ASN A 1 70 ? 10.273 4.395 -1.771 1 98.56 70 ASN A CA 1
ATOM 580 C C . ASN A 1 70 ? 10.523 2.916 -1.494 1 98.56 70 ASN A C 1
ATOM 582 O O . ASN A 1 70 ? 11.352 2.285 -2.152 1 98.56 70 ASN A O 1
ATOM 586 N N . ARG A 1 71 ? 9.82 2.426 -0.471 1 98.75 71 ARG A N 1
ATOM 587 C CA . ARG A 1 71 ? 9.953 1.023 -0.093 1 98.75 71 ARG A CA 1
ATOM 588 C C . ARG A 1 71 ? 8.633 0.28 -0.271 1 98.75 71 ARG A C 1
ATOM 590 O O . ARG A 1 71 ? 7.57 0.812 0.043 1 98.75 71 ARG A O 1
ATOM 597 N N . VAL A 1 72 ? 8.742 -0.956 -0.787 1 98.94 72 VAL A N 1
ATOM 598 C CA . VAL A 1 72 ? 7.57 -1.797 -1.011 1 98.94 72 VAL A CA 1
ATOM 599 C C . VAL A 1 72 ? 7.832 -3.201 -0.47 1 98.94 72 VAL A C 1
ATOM 601 O O . VAL A 1 72 ? 8.875 -3.797 -0.75 1 98.94 72 VAL A O 1
ATOM 604 N N . ASP A 1 73 ? 6.949 -3.689 0.311 1 98.88 73 ASP A N 1
ATOM 605 C CA . ASP A 1 73 ? 6.859 -5.105 0.65 1 98.88 73 ASP A CA 1
ATOM 606 C C . ASP A 1 73 ? 5.68 -5.77 -0.059 1 98.88 73 ASP A C 1
ATOM 608 O O . ASP A 1 73 ? 4.543 -5.312 0.062 1 98.88 73 ASP A O 1
ATOM 612 N N . LEU A 1 74 ? 5.969 -6.863 -0.755 1 98.88 74 LEU A N 1
ATOM 613 C CA . LEU A 1 74 ? 4.926 -7.66 -1.387 1 98.88 74 LEU A CA 1
ATOM 614 C C . LEU A 1 74 ? 4.809 -9.023 -0.719 1 98.88 74 LEU A C 1
ATOM 616 O O . LEU A 1 74 ? 5.809 -9.727 -0.54 1 98.88 74 LEU A O 1
ATOM 620 N N . TRP A 1 75 ? 3.66 -9.344 -0.331 1 98.81 75 TRP A N 1
ATOM 621 C CA . TRP A 1 75 ? 3.328 -10.656 0.212 1 98.81 75 TRP A CA 1
ATOM 622 C C . TRP A 1 75 ? 2.279 -11.352 -0.65 1 98.81 75 TRP A C 1
ATOM 624 O O . TRP A 1 75 ? 1.211 -10.789 -0.91 1 98.81 75 TRP A O 1
ATOM 634 N N . LEU A 1 76 ? 2.592 -12.578 -1.06 1 98.81 76 LEU A N 1
ATOM 635 C CA . LEU A 1 76 ? 1.69 -13.336 -1.915 1 98.81 76 LEU A CA 1
ATOM 636 C C . LEU A 1 76 ? 1.334 -14.672 -1.272 1 98.81 76 LEU A C 1
ATOM 638 O O . LEU A 1 76 ? 2.217 -15.406 -0.823 1 98.81 76 LEU A O 1
ATOM 642 N N . THR A 1 77 ? 0.112 -14.961 -1.193 1 98.38 77 THR A N 1
ATOM 643 C CA . THR A 1 77 ? -0.416 -16.234 -0.705 1 98.38 77 THR A CA 1
ATOM 644 C C . THR A 1 77 ? -1.78 -16.516 -1.321 1 98.38 77 THR A C 1
ATOM 646 O O . THR A 1 77 ? -2.453 -15.609 -1.812 1 98.38 77 THR A O 1
ATOM 649 N N . THR A 1 78 ? -2.123 -17.766 -1.363 1 97.81 78 THR A N 1
ATOM 650 C CA . THR A 1 78 ? -3.449 -18.141 -1.832 1 97.81 78 THR A CA 1
ATOM 651 C C . THR A 1 78 ? -4.363 -18.484 -0.657 1 97.81 78 THR A C 1
ATOM 653 O O . THR A 1 78 ? -4.309 -19.594 -0.117 1 97.81 78 THR A O 1
ATOM 656 N N . HIS A 1 79 ? -5.25 -17.531 -0.39 1 95.06 79 HIS A N 1
ATOM 657 C CA . HIS A 1 79 ? -6.062 -17.625 0.817 1 95.06 79 HIS A CA 1
ATOM 658 C C . HIS A 1 79 ? -7.062 -18.781 0.724 1 95.06 79 HIS A C 1
ATOM 660 O O . HIS A 1 79 ? -7.309 -19.469 1.712 1 95.06 79 HIS A O 1
ATOM 666 N N . ASP A 1 80 ? -7.598 -18.984 -0.43 1 93.56 80 ASP A N 1
ATOM 667 C CA . ASP A 1 80 ? -8.688 -19.938 -0.561 1 93.56 80 ASP A CA 1
ATOM 668 C C . ASP A 1 80 ? -8.148 -21.375 -0.653 1 93.56 80 ASP A C 1
ATOM 670 O O . ASP A 1 80 ? -8.922 -22.328 -0.803 1 93.56 80 ASP A O 1
ATOM 674 N N . GLN A 1 81 ? -6.867 -21.531 -0.572 1 94.19 81 GLN A N 1
ATOM 675 C CA . GLN A 1 81 ? -6.258 -22.859 -0.578 1 94.19 81 GLN A CA 1
ATOM 676 C C . GLN A 1 81 ? -5.469 -23.109 0.703 1 94.19 81 GLN A C 1
ATOM 678 O O . GLN A 1 81 ? -4.453 -23.812 0.687 1 94.19 81 GLN A O 1
ATOM 683 N N . GLY A 1 82 ? -5.816 -22.312 1.764 1 94.31 82 GLY A N 1
ATOM 684 C CA . GLY A 1 82 ? -5.242 -22.547 3.078 1 94.31 82 GLY A CA 1
ATOM 685 C C . GLY A 1 82 ? -4.059 -21.656 3.389 1 94.31 82 GLY A C 1
ATOM 686 O O . GLY A 1 82 ? -3.156 -22.047 4.133 1 94.31 82 GLY A O 1
ATOM 687 N N . ASP A 1 83 ? -3.949 -20.562 2.709 1 96.25 83 ASP A N 1
ATOM 688 C CA . ASP A 1 83 ? -2.908 -19.578 2.994 1 96.25 83 ASP A CA 1
ATOM 689 C C . ASP A 1 83 ? -1.519 -20.172 2.748 1 96.25 83 ASP A C 1
ATOM 691 O O . ASP A 1 83 ? -0.654 -20.125 3.625 1 96.25 83 ASP A O 1
ATOM 695 N N . VAL A 1 84 ? -1.38 -20.75 1.593 1 97.19 84 VAL A N 1
ATOM 696 C CA . VAL A 1 84 ? -0.111 -21.312 1.155 1 97.19 84 VAL A CA 1
ATOM 697 C C . VAL A 1 84 ? 0.287 -20.719 -0.193 1 97.19 84 VAL A C 1
ATOM 699 O O . VAL A 1 84 ? -0.528 -20.078 -0.861 1 97.19 84 VAL A O 1
ATOM 702 N N . VAL A 1 85 ? 1.559 -20.984 -0.515 1 98.12 85 VAL A N 1
ATOM 703 C CA . VAL A 1 85 ? 2.061 -20.531 -1.811 1 98.12 85 VAL A CA 1
ATOM 704 C C . VAL A 1 85 ? 1.638 -21.531 -2.896 1 98.12 85 VAL A C 1
ATOM 706 O O . VAL A 1 85 ? 1.824 -22.734 -2.754 1 98.12 85 VAL A O 1
ATOM 709 N N . THR A 1 86 ? 1.011 -21.031 -3.939 1 97.44 86 THR A N 1
ATOM 710 C CA . THR A 1 86 ? 0.602 -21.812 -5.098 1 97.44 86 THR A CA 1
ATOM 711 C C . THR A 1 86 ? 1.184 -21.234 -6.383 1 97.44 86 THR A C 1
ATOM 713 O O . THR A 1 86 ? 1.937 -20.25 -6.344 1 97.44 86 THR A O 1
ATOM 716 N N . GLU A 1 87 ? 0.776 -21.828 -7.48 1 97.44 87 GLU A N 1
ATOM 717 C CA . GLU A 1 87 ? 1.244 -21.344 -8.773 1 97.44 87 GLU A CA 1
ATOM 718 C C . GLU A 1 87 ? 0.781 -19.906 -9.023 1 97.44 87 GLU A C 1
ATOM 720 O O . GLU A 1 87 ? 1.485 -19.125 -9.664 1 97.44 87 GLU A O 1
ATOM 725 N N . LYS A 1 88 ? -0.408 -19.516 -8.539 1 98.06 88 LYS A N 1
ATOM 726 C CA . LYS A 1 88 ? -0.917 -18.156 -8.695 1 98.06 88 LYS A CA 1
ATOM 727 C C . LYS A 1 88 ? 0.05 -17.141 -8.094 1 98.06 88 LYS A C 1
ATOM 729 O O . LYS A 1 88 ? 0.216 -16.047 -8.641 1 98.06 88 LYS A O 1
ATOM 734 N N . ASP A 1 89 ? 0.651 -17.5 -7.035 1 98.62 89 ASP A N 1
ATOM 735 C CA . ASP A 1 89 ? 1.593 -16.609 -6.367 1 98.62 89 ASP A CA 1
ATOM 736 C C . ASP A 1 89 ? 2.869 -16.438 -7.188 1 98.62 89 ASP A C 1
ATOM 738 O O . ASP A 1 89 ? 3.381 -15.328 -7.324 1 98.62 89 ASP A O 1
ATOM 742 N N . PHE A 1 90 ? 3.326 -17.531 -7.738 1 98.62 90 PHE A N 1
ATOM 743 C CA . PHE A 1 90 ? 4.516 -17.453 -8.578 1 98.62 90 PHE A CA 1
ATOM 744 C C . PHE A 1 90 ? 4.227 -16.672 -9.852 1 98.62 90 PHE A C 1
ATOM 746 O O . PHE A 1 90 ? 5.082 -15.922 -10.336 1 98.62 90 PHE A O 1
ATOM 753 N N . ASP A 1 91 ? 3.018 -16.875 -10.367 1 98.62 91 ASP A N 1
ATOM 754 C CA . ASP A 1 91 ? 2.65 -16.109 -11.562 1 98.62 91 ASP A CA 1
ATOM 755 C C . ASP A 1 91 ? 2.678 -14.609 -11.281 1 98.62 91 ASP A C 1
ATOM 757 O O . ASP A 1 91 ? 3.199 -13.828 -12.086 1 98.62 91 ASP A O 1
ATOM 761 N N . LEU A 1 92 ? 2.141 -14.18 -10.172 1 98.81 92 LEU A N 1
ATOM 762 C CA . LEU A 1 92 ? 2.135 -12.758 -9.836 1 98.81 92 LEU A CA 1
ATOM 763 C C . LEU A 1 92 ? 3.549 -12.266 -9.539 1 98.81 92 LEU A C 1
ATOM 765 O O . LEU A 1 92 ? 3.906 -11.141 -9.898 1 98.81 92 LEU A O 1
ATOM 769 N N . ALA A 1 93 ? 4.332 -13.086 -8.914 1 98.88 93 ALA A N 1
ATOM 770 C CA . ALA A 1 93 ? 5.734 -12.75 -8.672 1 98.88 93 ALA A CA 1
ATOM 771 C C . ALA A 1 93 ? 6.473 -12.5 -9.984 1 98.88 93 ALA A C 1
ATOM 773 O O . ALA A 1 93 ? 7.258 -11.555 -10.094 1 98.88 93 ALA A O 1
ATOM 774 N N . GLU A 1 94 ? 6.234 -13.375 -10.945 1 98.75 94 GLU A N 1
ATOM 775 C CA . GLU A 1 94 ? 6.832 -13.18 -12.258 1 98.75 94 GLU A CA 1
ATOM 776 C C . GLU A 1 94 ? 6.344 -11.883 -12.906 1 98.75 94 GLU A C 1
ATOM 778 O O . GLU A 1 94 ? 7.117 -11.188 -13.555 1 98.75 94 GLU A O 1
ATOM 783 N N . GLY A 1 95 ? 5.055 -11.625 -12.734 1 98.62 95 GLY A N 1
ATOM 784 C CA . GLY A 1 95 ? 4.539 -10.336 -13.18 1 98.62 95 GLY A CA 1
ATOM 785 C C . GLY A 1 95 ? 5.273 -9.156 -12.578 1 98.62 95 GLY A C 1
ATOM 786 O O . GLY A 1 95 ? 5.629 -8.211 -13.289 1 98.62 95 GLY A O 1
ATOM 787 N N . ALA A 1 96 ? 5.512 -9.156 -11.32 1 98.81 96 ALA A N 1
ATOM 788 C CA . ALA A 1 96 ? 6.242 -8.086 -10.648 1 98.81 96 ALA A CA 1
ATOM 789 C C . ALA A 1 96 ? 7.668 -7.977 -11.18 1 98.81 96 ALA A C 1
ATOM 791 O O . ALA A 1 96 ? 8.188 -6.871 -11.359 1 98.81 96 ALA A O 1
ATOM 792 N N . ASN A 1 97 ? 8.25 -9.156 -11.422 1 98.62 97 ASN A N 1
ATOM 793 C CA . ASN A 1 97 ? 9.57 -9.164 -12.031 1 98.62 97 ASN A CA 1
ATOM 794 C C . ASN A 1 97 ? 9.57 -8.461 -13.391 1 98.62 97 ASN A C 1
ATOM 796 O O . ASN A 1 97 ? 10.484 -7.699 -13.703 1 98.62 97 ASN A O 1
ATOM 800 N N . ASP A 1 98 ? 8.594 -8.773 -14.156 1 98.25 98 ASP A N 1
ATOM 801 C CA . ASP A 1 98 ? 8.484 -8.164 -15.477 1 98.25 98 ASP A CA 1
ATOM 802 C C . ASP A 1 98 ? 8.297 -6.648 -15.367 1 98.25 98 ASP A C 1
ATOM 804 O O . ASP A 1 98 ? 8.875 -5.887 -16.156 1 98.25 98 ASP A O 1
ATOM 808 N N . VAL A 1 99 ? 7.473 -6.25 -14.469 1 98.5 99 VAL A N 1
ATOM 809 C CA . VAL A 1 99 ? 7.199 -4.832 -14.281 1 98.5 99 VAL A CA 1
ATOM 810 C C . VAL A 1 99 ? 8.5 -4.086 -13.984 1 98.5 99 VAL A C 1
ATOM 812 O O . VAL A 1 99 ? 8.789 -3.062 -14.602 1 98.5 99 VAL A O 1
ATOM 815 N N . ILE A 1 100 ? 9.234 -4.57 -12.977 1 97.25 100 ILE A N 1
ATOM 816 C CA . ILE A 1 100 ? 10.43 -3.859 -12.547 1 97.25 100 ILE A CA 1
ATOM 817 C C . ILE A 1 100 ? 11.445 -3.832 -13.688 1 97.25 100 ILE A C 1
ATOM 819 O O . ILE A 1 100 ? 12.188 -2.859 -13.836 1 97.25 100 ILE A O 1
ATOM 823 N N . SER A 1 101 ? 11.492 -4.844 -14.531 1 96.44 101 SER A N 1
ATOM 824 C CA . SER A 1 101 ? 12.43 -4.91 -15.648 1 96.44 101 SER A CA 1
ATOM 825 C C . SER A 1 101 ? 12.078 -3.885 -16.719 1 96.44 101 SER A C 1
ATOM 827 O O . SER A 1 101 ? 12.93 -3.51 -17.531 1 96.44 101 SER A O 1
ATOM 829 N N . LYS A 1 102 ? 10.898 -3.422 -16.75 1 95.12 102 LYS A N 1
ATOM 830 C CA . LYS A 1 102 ? 10.414 -2.543 -17.812 1 95.12 102 LYS A CA 1
ATOM 831 C C . LYS A 1 102 ? 10.32 -1.098 -17.328 1 95.12 102 LYS A C 1
ATOM 833 O O . LYS A 1 102 ? 10.031 -0.194 -18.125 1 95.12 102 LYS A O 1
ATOM 838 N N . LEU A 1 103 ? 10.492 -0.927 -16.031 1 92.44 103 LEU A N 1
ATOM 839 C CA . LEU A 1 103 ? 10.43 0.434 -15.508 1 92.44 103 LEU A CA 1
ATOM 840 C C . LEU A 1 103 ? 11.523 1.305 -16.125 1 92.44 103 LEU A C 1
ATOM 842 O O . LEU A 1 103 ? 12.641 0.842 -16.344 1 92.44 103 LEU A O 1
ATOM 846 N N . PRO A 1 104 ? 11.195 2.561 -16.5 1 81.12 104 PRO A N 1
ATOM 847 C CA . PRO A 1 104 ? 12.195 3.441 -17.125 1 81.12 104 PRO A CA 1
ATOM 848 C C . PRO A 1 104 ? 13.328 3.811 -16.172 1 81.12 104 PRO A C 1
ATOM 850 O O . PRO A 1 104 ? 13.156 3.77 -14.953 1 81.12 104 PRO A O 1
ATOM 853 N N . MET B 1 1 ? 7.312 21.484 16.016 1 61.97 1 MET B N 1
ATOM 854 C CA . MET B 1 1 ? 6.926 21.297 17.406 1 61.97 1 MET B CA 1
ATOM 855 C C . MET B 1 1 ? 5.672 20.438 17.516 1 61.97 1 MET B C 1
ATOM 857 O O . MET B 1 1 ? 4.824 20.453 16.625 1 61.97 1 MET B O 1
ATOM 861 N N . ARG B 1 2 ? 5.648 19.484 18.547 1 73.12 2 ARG B N 1
ATOM 862 C CA . ARG B 1 2 ? 4.457 18.688 18.812 1 73.12 2 ARG B CA 1
ATOM 863 C C . ARG B 1 2 ? 3.26 19.578 19.125 1 73.12 2 ARG B C 1
ATOM 865 O O . ARG B 1 2 ? 3.332 20.453 19.984 1 73.12 2 ARG B O 1
ATOM 872 N N . PRO B 1 3 ? 2.166 19.422 18.312 1 76.81 3 PRO B N 1
ATOM 873 C CA . PRO B 1 3 ? 0.984 20.25 18.578 1 76.81 3 PRO B CA 1
ATOM 874 C C . PRO B 1 3 ? 0.43 20.078 19.984 1 76.81 3 PRO B C 1
ATOM 876 O O . PRO B 1 3 ? 0.559 19 20.562 1 76.81 3 PRO B O 1
ATOM 879 N N . LEU B 1 4 ? -0.112 21.172 20.391 1 85.62 4 LEU B N 1
ATOM 880 C CA . LEU B 1 4 ? -0.809 21.094 21.672 1 85.62 4 LEU B CA 1
ATOM 881 C C . LEU B 1 4 ? -1.997 20.141 21.578 1 85.62 4 LEU B C 1
ATOM 883 O O . LEU B 1 4 ? -2.598 19.984 20.516 1 85.62 4 LEU B O 1
ATOM 887 N N . ALA B 1 5 ? -2.322 19.594 22.734 1 89.56 5 ALA B N 1
ATOM 888 C CA . ALA B 1 5 ? -3.424 18.625 22.781 1 89.56 5 ALA B CA 1
ATOM 889 C C . ALA B 1 5 ? -4.707 19.25 22.234 1 89.56 5 ALA B C 1
ATOM 891 O O . ALA B 1 5 ? -5.465 18.594 21.516 1 89.56 5 ALA B O 1
ATOM 892 N N . THR B 1 6 ? -4.914 20.453 22.484 1 91.31 6 THR B N 1
ATOM 893 C CA . THR B 1 6 ? -6.125 21.125 22.047 1 91.31 6 THR B CA 1
ATOM 894 C C . THR B 1 6 ? -6.117 21.312 20.531 1 91.31 6 THR B C 1
ATOM 896 O O . THR B 1 6 ? -7.148 21.156 19.875 1 91.31 6 THR B O 1
ATOM 899 N N . GLU B 1 7 ? -5.008 21.688 20.031 1 94 7 GLU B N 1
ATOM 900 C CA . GLU B 1 7 ? -4.879 21.859 18.578 1 94 7 GLU B CA 1
ATOM 901 C C . GLU B 1 7 ? -5.102 20.531 17.859 1 94 7 GLU B C 1
ATOM 903 O O . GLU B 1 7 ? -5.789 20.484 16.828 1 94 7 GLU B O 1
ATOM 908 N N . LEU B 1 8 ? -4.523 19.562 18.406 1 96.25 8 LEU B N 1
ATOM 909 C CA . LEU B 1 8 ? -4.695 18.234 17.828 1 96.25 8 LEU B CA 1
ATOM 910 C C . LEU B 1 8 ? -6.168 17.844 17.797 1 96.25 8 LEU B C 1
ATOM 912 O O . LEU B 1 8 ? -6.66 17.328 16.781 1 96.25 8 LEU B O 1
ATOM 916 N N . ALA B 1 9 ? -6.859 18.062 18.891 1 96.62 9 ALA B N 1
ATOM 917 C CA . ALA B 1 9 ? -8.273 17.703 19 1 96.62 9 ALA B CA 1
ATOM 918 C C . ALA B 1 9 ? -9.117 18.484 18 1 96.62 9 ALA B C 1
ATOM 920 O O . ALA B 1 9 ? -10.039 17.938 17.391 1 96.62 9 ALA B O 1
ATOM 921 N N . THR B 1 10 ? -8.828 19.703 17.875 1 97.56 10 THR B N 1
ATOM 922 C CA . THR B 1 10 ? -9.562 20.562 16.938 1 97.56 10 THR B CA 1
ATOM 923 C C . THR B 1 10 ? -9.359 20.078 15.508 1 97.56 10 THR B C 1
ATOM 925 O O . THR B 1 10 ? -10.328 19.953 14.75 1 97.56 10 THR B O 1
ATOM 928 N N . ARG B 1 11 ? -8.148 19.812 15.156 1 98 11 ARG B N 1
ATOM 929 C CA . ARG B 1 11 ? -7.844 19.375 13.805 1 98 11 ARG B CA 1
ATOM 930 C C . ARG B 1 11 ? -8.469 18 13.523 1 98 11 ARG B C 1
ATOM 932 O O . ARG B 1 11 ? -8.922 17.75 12.414 1 98 11 ARG B O 1
ATOM 939 N N . LEU B 1 12 ? -8.422 17.203 14.523 1 98.5 12 LEU B N 1
ATOM 940 C CA . LEU B 1 12 ? -9.039 15.891 14.375 1 98.5 12 LEU B CA 1
ATOM 941 C C . LEU B 1 12 ? -10.531 16.016 14.102 1 98.5 12 LEU B C 1
ATOM 943 O O . LEU B 1 12 ? -11.078 15.305 13.25 1 98.5 12 LEU B O 1
ATOM 947 N N . THR B 1 13 ? -11.125 16.906 14.828 1 98.25 13 THR B N 1
ATOM 948 C CA . THR B 1 13 ? -12.547 17.172 14.609 1 98.25 13 THR B CA 1
ATOM 949 C C . THR B 1 13 ? -12.789 17.672 13.188 1 98.25 13 THR B C 1
ATOM 951 O O . THR B 1 13 ? -13.742 17.25 12.531 1 98.25 13 THR B O 1
ATOM 954 N N . GLN B 1 14 ? -12 18.531 12.766 1 98.31 14 GLN B N 1
ATOM 955 C CA . GLN B 1 14 ? -12.156 19.125 11.445 1 98.31 14 GLN B CA 1
ATOM 956 C C . GLN B 1 14 ? -12.031 18.078 10.344 1 98.31 14 GLN B C 1
ATOM 958 O O . GLN B 1 14 ? -12.867 18.016 9.438 1 98.31 14 GLN B O 1
ATOM 963 N N . VAL B 1 15 ? -11.039 17.25 10.367 1 98.56 15 VAL B N 1
ATOM 964 C CA . VAL B 1 15 ? -10.812 16.281 9.297 1 98.56 15 VAL B CA 1
ATOM 965 C C . VAL B 1 15 ? -11.906 15.227 9.305 1 98.56 15 VAL B C 1
ATOM 967 O O . VAL B 1 15 ? -12.164 14.578 8.297 1 98.56 15 VAL B O 1
ATOM 970 N N . ASN B 1 16 ? -12.562 15.086 10.445 1 98.69 16 ASN B N 1
ATOM 971 C CA . ASN B 1 16 ? -13.586 14.062 10.602 1 98.69 16 ASN B CA 1
ATOM 972 C C . ASN B 1 16 ? -14.992 14.648 10.477 1 98.69 16 ASN B C 1
ATOM 974 O O . ASN B 1 16 ? -15.984 13.969 10.766 1 98.69 16 ASN B O 1
ATOM 978 N N . ALA B 1 17 ? -15.055 15.906 10.094 1 97.81 17 ALA B N 1
ATOM 979 C CA . ALA B 1 17 ? -16.328 16.625 10.117 1 97.81 17 ALA B CA 1
ATOM 980 C C . ALA B 1 17 ? -17.375 15.938 9.25 1 97.81 17 ALA B C 1
ATOM 982 O O . ALA B 1 17 ? -18.516 15.766 9.672 1 97.81 17 ALA B O 1
ATOM 983 N N . ALA B 1 18 ? -17.016 15.562 8.086 1 95.81 18 ALA B N 1
ATOM 984 C CA . ALA B 1 18 ? -17.969 14.953 7.16 1 95.81 18 ALA B CA 1
ATOM 985 C C . ALA B 1 18 ? -18.203 13.484 7.504 1 95.81 18 ALA B C 1
ATOM 987 O O . ALA B 1 18 ? -19.328 12.984 7.414 1 95.81 18 ALA B O 1
ATOM 988 N N . LYS B 1 19 ? -17.109 12.844 7.867 1 95.81 19 LYS B N 1
ATOM 989 C CA . LYS B 1 19 ? -17.141 11.422 8.211 1 95.81 19 LYS B CA 1
ATOM 990 C C . LYS B 1 19 ? -16.016 11.07 9.18 1 95.81 19 LYS B C 1
ATOM 992 O O . LYS B 1 19 ? -14.852 11.43 8.945 1 95.81 19 LYS B O 1
ATOM 997 N N . GLN B 1 20 ? -16.422 10.422 10.188 1 96.25 20 GLN B N 1
ATOM 998 C CA . GLN B 1 20 ? -15.422 9.945 11.141 1 96.25 20 GLN B CA 1
ATOM 999 C C . GLN B 1 20 ? -14.57 8.836 10.539 1 96.25 20 GLN B C 1
ATOM 1001 O O . GLN B 1 20 ? -15.039 7.711 10.352 1 96.25 20 GLN B O 1
ATOM 1006 N N . ARG B 1 21 ? -13.328 9.133 10.297 1 97.88 21 ARG B N 1
ATOM 1007 C CA . ARG B 1 21 ? -12.422 8.148 9.695 1 97.88 21 ARG B CA 1
ATOM 1008 C C . ARG B 1 21 ? -11.094 8.109 10.445 1 97.88 21 ARG B C 1
ATOM 1010 O O . ARG B 1 21 ? -10.539 7.031 10.664 1 97.88 21 ARG B O 1
ATOM 1017 N N . TRP B 1 22 ? -10.688 9.195 10.781 1 98.88 22 TRP B N 1
ATOM 1018 C CA . TRP B 1 22 ? -9.32 9.359 11.266 1 98.88 22 TRP B CA 1
ATOM 1019 C C . TRP B 1 22 ? -9.273 9.328 12.789 1 98.88 22 TRP B C 1
ATOM 1021 O O . TRP B 1 22 ? -10.164 9.867 13.453 1 98.88 22 TRP B O 1
ATOM 1031 N N . SER B 1 23 ? -8.242 8.766 13.305 1 98.69 23 SER B N 1
ATOM 1032 C CA . SER B 1 23 ? -7.953 8.742 14.734 1 98.69 23 SER B CA 1
ATOM 1033 C C . SER B 1 23 ? -6.461 8.914 15 1 98.69 23 SER B C 1
ATOM 1035 O O . SER B 1 23 ? -5.637 8.57 14.148 1 98.69 23 SER B O 1
ATOM 1037 N N . VAL B 1 24 ? -6.145 9.383 16.172 1 98.12 24 VAL B N 1
ATOM 1038 C CA . VAL B 1 24 ? -4.758 9.414 16.609 1 98.12 24 VAL B CA 1
ATOM 1039 C C . VAL B 1 24 ? -4.438 8.125 17.375 1 98.12 24 VAL B C 1
ATOM 1041 O O . VAL B 1 24 ? -5.141 7.77 18.328 1 98.12 24 VAL B O 1
ATOM 1044 N N . VAL B 1 25 ? -3.416 7.496 16.938 1 98.25 25 VAL B N 1
ATOM 1045 C CA . VAL B 1 25 ? -3.049 6.234 17.562 1 98.25 25 VAL B CA 1
ATOM 1046 C C . VAL B 1 25 ? -1.554 6.227 17.875 1 98.25 25 VAL B C 1
ATOM 1048 O O . VAL B 1 25 ? -0.788 6.996 17.281 1 98.25 25 VAL B O 1
ATOM 1051 N N . GLU B 1 26 ? -1.181 5.41 18.781 1 96.94 26 GLU B N 1
ATOM 1052 C CA . GLU B 1 26 ? 0.221 5.156 19.109 1 96.94 26 GLU B CA 1
ATOM 1053 C C . GLU B 1 26 ? 0.632 3.744 18.703 1 96.94 26 GLU B C 1
ATOM 1055 O O . GLU B 1 26 ? -0.089 2.781 18.969 1 96.94 26 GLU B O 1
ATOM 1060 N N . LYS B 1 27 ? 1.669 3.715 17.938 1 94.81 27 LYS B N 1
ATOM 1061 C CA . LYS B 1 27 ? 2.211 2.436 17.5 1 94.81 27 LYS B CA 1
ATOM 1062 C C . LYS B 1 27 ? 3.736 2.428 17.578 1 94.81 27 LYS B C 1
ATOM 1064 O O . LYS B 1 27 ? 4.398 3.25 16.938 1 94.81 27 LYS B O 1
ATOM 1069 N N . GLN B 1 28 ? 4.234 1.496 18.391 1 94 28 GLN B N 1
ATOM 1070 C CA . GLN B 1 28 ? 5.676 1.316 18.516 1 94 28 GLN B CA 1
ATOM 1071 C C . GLN B 1 28 ? 6.363 2.627 18.891 1 94 28 GLN B C 1
ATOM 1073 O O . GLN B 1 28 ? 7.348 3.018 18.25 1 94 28 GLN B O 1
ATOM 1078 N N . GLY B 1 29 ? 5.773 3.408 19.719 1 95.25 29 GLY B N 1
ATOM 1079 C CA . GLY B 1 29 ? 6.367 4.625 20.25 1 95.25 29 GLY B CA 1
ATOM 1080 C C . GLY B 1 29 ? 6.184 5.824 19.344 1 95.25 29 GLY B C 1
ATOM 1081 O O . GLY B 1 29 ? 6.746 6.891 19.594 1 95.25 29 GLY B O 1
ATOM 1082 N N . LYS B 1 30 ? 5.43 5.641 18.297 1 96.88 30 LYS B N 1
ATOM 1083 C CA . LYS B 1 30 ? 5.16 6.719 17.359 1 96.88 30 LYS B CA 1
ATOM 1084 C C . LYS B 1 30 ? 3.682 7.098 17.359 1 96.88 30 LYS B C 1
ATOM 1086 O O . LYS B 1 30 ? 2.818 6.254 17.609 1 96.88 30 LYS B O 1
ATOM 1091 N N . GLN B 1 31 ? 3.434 8.375 17.188 1 97.81 31 GLN B N 1
ATOM 1092 C CA . GLN B 1 31 ? 2.066 8.867 17.062 1 97.81 31 GLN B CA 1
ATOM 1093 C C . GLN B 1 31 ? 1.654 8.969 15.594 1 97.81 31 GLN B C 1
ATOM 1095 O O . GLN B 1 31 ? 2.391 9.523 14.766 1 97.81 31 GLN B O 1
ATOM 1100 N N . TYR B 1 32 ? 0.501 8.391 15.289 1 98.5 32 TYR B N 1
ATOM 1101 C CA . TYR B 1 32 ? 0.017 8.398 13.914 1 98.5 32 TYR B CA 1
ATOM 1102 C C . TYR B 1 32 ? -1.395 8.969 13.836 1 98.5 32 TYR B C 1
ATOM 1104 O O . TYR B 1 32 ? -2.188 8.812 14.766 1 98.5 32 TYR B O 1
ATOM 1112 N N . LEU B 1 33 ? -1.654 9.68 12.828 1 98.75 33 LEU B N 1
ATOM 1113 C CA . LEU B 1 33 ? -3.01 9.773 12.297 1 98.75 33 LEU B CA 1
ATOM 1114 C C . LEU B 1 33 ? -3.346 8.562 11.438 1 98.75 33 LEU B C 1
ATOM 1116 O O . LEU B 1 33 ? -2.607 8.227 10.516 1 98.75 33 LEU B O 1
ATOM 1120 N N . TYR B 1 34 ? -4.449 7.898 11.727 1 98.88 34 TYR B N 1
ATOM 1121 C CA . TYR B 1 34 ? -4.715 6.586 11.148 1 98.88 34 TYR B CA 1
ATOM 1122 C C . TYR B 1 34 ? -6.137 6.508 10.602 1 98.88 34 TYR B C 1
ATOM 1124 O O . TYR B 1 34 ? -7.074 7.012 11.227 1 98.88 34 TYR B O 1
ATOM 1132 N N . ALA B 1 35 ? -6.312 5.918 9.438 1 98.88 35 ALA B N 1
ATOM 1133 C CA . ALA B 1 35 ? -7.625 5.664 8.852 1 98.88 35 ALA B CA 1
ATOM 1134 C C . ALA B 1 35 ? -7.641 4.348 8.078 1 98.88 35 ALA B C 1
ATOM 1136 O O . ALA B 1 35 ? -6.605 3.914 7.566 1 98.88 35 ALA B O 1
ATOM 1137 N N . THR B 1 36 ? -8.797 3.752 8.016 1 98.75 36 THR B N 1
ATOM 1138 C CA . THR B 1 36 ? -9.016 2.555 7.211 1 98.75 36 THR B CA 1
ATOM 1139 C C . THR B 1 36 ? -10.117 2.789 6.184 1 98.75 36 THR B C 1
ATOM 1141 O O . THR B 1 36 ? -11.039 3.572 6.426 1 98.75 36 THR B O 1
ATOM 1144 N N . TYR B 1 37 ? -9.945 2.119 5.039 1 98.62 37 TYR B N 1
ATOM 1145 C CA . TYR B 1 37 ? -10.914 2.178 3.955 1 98.62 37 TYR B CA 1
ATOM 1146 C C . TYR B 1 37 ? -11.242 0.781 3.439 1 98.62 37 TYR B C 1
ATOM 1148 O O . TYR B 1 37 ? -10.398 -0.116 3.482 1 98.62 37 TYR B O 1
ATOM 1156 N N . LYS B 1 38 ? -12.484 0.636 2.998 1 98.44 38 LYS B N 1
ATOM 1157 C CA . LYS B 1 38 ? -12.945 -0.547 2.279 1 98.44 38 LYS B CA 1
ATOM 1158 C C . LYS B 1 38 ? -13.734 -0.158 1.032 1 98.44 38 LYS B C 1
ATOM 1160 O O . LYS B 1 38 ? -14.602 0.712 1.088 1 98.44 38 LYS B O 1
ATOM 1165 N N . PHE B 1 39 ? -13.367 -0.807 -0.037 1 98.38 39 PHE B N 1
ATOM 1166 C CA . PHE B 1 39 ? -13.992 -0.461 -1.31 1 98.38 39 PHE B CA 1
ATOM 1167 C C . PHE B 1 39 ? -14.758 -1.65 -1.88 1 98.38 39 PHE B C 1
ATOM 1169 O O . PHE B 1 39 ? -14.711 -2.75 -1.324 1 98.38 39 PHE B O 1
ATOM 1176 N N . LYS B 1 40 ? -15.461 -1.375 -2.949 1 97.38 40 LYS B N 1
ATOM 1177 C CA . LYS B 1 40 ? -16.312 -2.408 -3.545 1 97.38 40 LYS B CA 1
ATOM 1178 C C . LYS B 1 40 ? -15.5 -3.312 -4.469 1 97.38 40 LYS B C 1
ATOM 1180 O O . LYS B 1 40 ? -15.906 -4.438 -4.758 1 97.38 40 LYS B O 1
ATOM 1185 N N . SER B 1 41 ? -14.344 -2.799 -4.953 1 97.81 41 SER B N 1
ATOM 1186 C CA . SER B 1 41 ? -13.547 -3.547 -5.918 1 97.81 41 SER B CA 1
ATOM 1187 C C . SER B 1 41 ? -12.07 -3.176 -5.816 1 97.81 41 SER B C 1
ATOM 1189 O O . SER B 1 41 ? -11.719 -2.148 -5.23 1 97.81 41 SER B O 1
ATOM 1191 N N . PHE B 1 42 ? -11.312 -4.062 -6.383 1 98.12 42 PHE B N 1
ATOM 1192 C CA . PHE B 1 42 ? -9.883 -3.783 -6.469 1 98.12 42 PHE B CA 1
ATOM 1193 C C . PHE B 1 42 ? -9.625 -2.527 -7.293 1 98.12 42 PHE B C 1
ATOM 1195 O O . PHE B 1 42 ? -8.766 -1.713 -6.941 1 98.12 42 PHE B O 1
ATOM 1202 N N . LYS B 1 43 ? -10.344 -2.359 -8.359 1 97.19 43 LYS B N 1
ATOM 1203 C CA . LYS B 1 43 ? -10.188 -1.186 -9.211 1 97.19 43 LYS B CA 1
ATOM 1204 C C . LYS B 1 43 ? -10.43 0.101 -8.43 1 97.19 43 LYS B C 1
ATOM 1206 O O . LYS B 1 43 ? -9.664 1.062 -8.547 1 97.19 43 LYS B O 1
ATOM 1211 N N . ARG B 1 44 ? -11.438 0.137 -7.641 1 98.12 44 ARG B N 1
ATOM 1212 C CA . ARG B 1 44 ? -11.75 1.328 -6.859 1 98.12 44 ARG B CA 1
ATOM 1213 C C . ARG B 1 44 ? -10.68 1.58 -5.797 1 98.12 44 ARG B C 1
ATOM 1215 O O . ARG B 1 44 ? -10.359 2.73 -5.496 1 98.12 44 ARG B O 1
ATOM 1222 N N . THR B 1 45 ? -10.203 0.5 -5.223 1 98.75 45 THR B N 1
ATOM 1223 C CA . THR B 1 45 ? -9.094 0.621 -4.277 1 98.75 45 THR B CA 1
ATOM 1224 C C . THR B 1 45 ? -7.914 1.348 -4.914 1 98.75 45 THR B C 1
ATOM 1226 O O . THR B 1 45 ? -7.367 2.285 -4.328 1 98.75 45 THR B O 1
ATOM 1229 N N . TRP B 1 46 ? -7.609 0.996 -6.125 1 98.69 46 TRP B N 1
ATOM 1230 C CA . TRP B 1 46 ? -6.418 1.559 -6.754 1 98.69 46 TRP B CA 1
ATOM 1231 C C . TRP B 1 46 ? -6.688 2.971 -7.262 1 98.69 46 TRP B C 1
ATOM 1233 O O . TRP B 1 46 ? -5.793 3.818 -7.258 1 98.69 46 TRP B O 1
ATOM 1243 N N . ASP B 1 47 ? -7.93 3.225 -7.633 1 98.62 47 ASP B N 1
ATOM 1244 C CA . ASP B 1 47 ? -8.273 4.609 -7.934 1 98.62 47 ASP B CA 1
ATOM 1245 C C . ASP B 1 47 ? -8.031 5.516 -6.73 1 98.62 47 ASP B C 1
ATOM 1247 O O . ASP B 1 47 ? -7.465 6.602 -6.867 1 98.62 47 ASP B O 1
ATOM 1251 N N . PHE B 1 48 ? -8.469 5.074 -5.594 1 98.88 48 PHE B N 1
ATOM 1252 C CA . PHE B 1 48 ? -8.266 5.824 -4.359 1 98.88 48 PHE B CA 1
ATOM 1253 C C . PHE B 1 48 ? -6.777 6 -4.07 1 98.88 48 PHE B C 1
ATOM 1255 O O . PHE B 1 48 ? -6.312 7.113 -3.82 1 98.88 48 PHE B O 1
ATOM 1262 N N . LEU B 1 49 ? -6.031 4.914 -4.168 1 98.94 49 LEU B N 1
ATOM 1263 C CA . LEU B 1 49 ? -4.609 4.93 -3.834 1 98.94 49 LEU B CA 1
ATOM 1264 C C . LEU B 1 49 ? -3.838 5.84 -4.781 1 98.94 49 LEU B C 1
ATOM 1266 O O . LEU B 1 49 ? -2.928 6.555 -4.359 1 98.94 49 LEU B O 1
ATOM 1270 N N . ASN B 1 50 ? -4.215 5.797 -6.016 1 98.81 50 ASN B N 1
ATOM 1271 C CA . ASN B 1 50 ? -3.562 6.691 -6.961 1 98.81 50 ASN B CA 1
ATOM 1272 C C . ASN B 1 50 ? -3.85 8.156 -6.641 1 98.81 50 ASN B C 1
ATOM 1274 O O . ASN B 1 50 ? -2.979 9.016 -6.793 1 98.81 50 ASN B O 1
ATOM 1278 N N . GLY B 1 51 ? -5.082 8.461 -6.25 1 98.81 51 GLY B N 1
ATOM 1279 C CA . GLY B 1 51 ? -5.402 9.805 -5.801 1 98.81 51 GLY B CA 1
ATOM 1280 C C . GLY B 1 51 ? -4.605 10.227 -4.578 1 98.81 51 GLY B C 1
ATOM 1281 O O . GLY B 1 51 ? -4.082 11.344 -4.531 1 98.81 51 GLY B O 1
ATOM 1282 N N . VAL B 1 52 ? -4.516 9.359 -3.621 1 98.88 52 VAL B N 1
ATOM 1283 C CA . VAL B 1 52 ? -3.756 9.648 -2.408 1 98.88 52 VAL B CA 1
ATOM 1284 C C . VAL B 1 52 ? -2.285 9.867 -2.76 1 98.88 52 VAL B C 1
ATOM 1286 O O . VAL B 1 52 ? -1.637 10.758 -2.209 1 98.88 52 VAL B O 1
ATOM 1289 N N . ALA B 1 53 ? -1.764 9.055 -3.65 1 98.81 53 ALA B N 1
ATOM 1290 C CA . ALA B 1 53 ? -0.374 9.195 -4.078 1 98.81 53 ALA B CA 1
ATOM 1291 C C . ALA B 1 53 ? -0.13 10.562 -4.707 1 98.81 53 ALA B C 1
ATOM 1293 O O . ALA B 1 53 ? 0.925 11.172 -4.5 1 98.81 53 ALA B O 1
ATOM 1294 N N . THR B 1 54 ? -1.043 11 -5.477 1 98.56 54 THR B N 1
ATOM 1295 C CA . THR B 1 54 ? -0.936 12.32 -6.09 1 98.56 54 THR B CA 1
ATOM 1296 C C . THR B 1 54 ? -0.892 13.414 -5.02 1 98.56 54 THR B C 1
ATOM 1298 O O . THR B 1 54 ? -0.062 14.32 -5.09 1 98.56 54 THR B O 1
ATOM 1301 N N . CYS B 1 55 ? -1.77 13.328 -4.02 1 98.75 55 CYS B N 1
ATOM 1302 C CA . CYS B 1 55 ? -1.746 14.273 -2.902 1 98.75 55 CYS B CA 1
ATOM 1303 C C . CYS B 1 55 ? -0.402 14.234 -2.186 1 98.75 55 CYS B C 1
ATOM 1305 O O . CYS B 1 55 ? 0.178 15.281 -1.89 1 98.75 55 CYS B O 1
ATOM 1307 N N . ALA B 1 56 ? 0.079 13.047 -1.918 1 98.75 56 ALA B N 1
ATOM 1308 C CA . ALA B 1 56 ? 1.333 12.844 -1.198 1 98.75 56 ALA B CA 1
ATOM 1309 C C . ALA B 1 56 ? 2.5 13.492 -1.93 1 98.75 56 ALA B C 1
ATOM 1311 O O . ALA B 1 56 ? 3.336 14.156 -1.311 1 98.75 56 ALA B O 1
ATOM 1312 N N . HIS B 1 57 ? 2.473 13.289 -3.236 1 97.81 57 HIS B N 1
ATOM 1313 C CA . HIS B 1 57 ? 3.525 13.867 -4.062 1 97.81 57 HIS B CA 1
ATOM 1314 C C . HIS B 1 57 ? 3.48 15.391 -4.027 1 97.81 57 HIS B C 1
ATOM 1316 O O . HIS B 1 57 ? 4.508 16.047 -3.83 1 97.81 57 HIS B O 1
ATOM 1322 N N . THR B 1 58 ? 2.318 15.906 -4.176 1 97.88 58 THR B N 1
ATOM 1323 C CA . THR B 1 58 ? 2.115 17.359 -4.227 1 97.88 58 THR B CA 1
ATOM 1324 C C . THR B 1 58 ? 2.482 18 -2.893 1 97.88 58 THR B C 1
ATOM 1326 O O . THR B 1 58 ? 3.096 19.062 -2.859 1 97.88 58 THR B O 1
ATOM 1329 N N . GLN B 1 59 ? 2.178 17.344 -1.834 1 98.06 59 GLN B N 1
ATOM 1330 C CA . GLN B 1 59 ? 2.365 17.891 -0.495 1 98.06 59 GLN B CA 1
ATOM 1331 C C . GLN B 1 59 ? 3.74 17.531 0.059 1 98.06 59 GLN B C 1
ATOM 1333 O O . GLN B 1 59 ? 4.133 18.031 1.121 1 98.06 59 GLN B O 1
ATOM 1338 N N . ARG B 1 60 ? 4.406 16.688 -0.645 1 97.56 60 ARG B N 1
ATOM 1339 C CA . ARG B 1 60 ? 5.711 16.188 -0.221 1 97.56 60 ARG B CA 1
ATOM 1340 C C . ARG B 1 60 ? 5.641 15.578 1.176 1 97.56 60 ARG B C 1
ATOM 1342 O O . ARG B 1 60 ? 6.457 15.898 2.041 1 97.56 60 ARG B O 1
ATOM 1349 N N . HIS B 1 61 ? 4.691 14.828 1.459 1 98.5 61 HIS B N 1
ATOM 1350 C CA . HIS B 1 61 ? 4.43 14.078 2.68 1 98.5 61 HIS B CA 1
ATOM 1351 C C . HIS B 1 61 ? 3.838 12.703 2.365 1 98.5 61 HIS B C 1
ATOM 1353 O O . HIS B 1 61 ? 2.762 12.609 1.771 1 98.5 61 HIS B O 1
ATOM 1359 N N . HIS B 1 62 ? 4.551 11.648 2.732 1 98.56 62 HIS B N 1
ATOM 1360 C CA . HIS B 1 62 ? 4.207 10.328 2.229 1 98.56 62 HIS B CA 1
ATOM 1361 C C . HIS B 1 62 ? 3.635 9.445 3.338 1 98.56 62 HIS B C 1
ATOM 1363 O O . HIS B 1 62 ? 4.199 9.375 4.43 1 98.56 62 HIS B O 1
ATOM 1369 N N . PRO B 1 63 ? 2.566 8.789 3.037 1 98.75 63 PRO B N 1
ATOM 1370 C CA . PRO B 1 63 ? 1.939 7.887 4.004 1 98.75 63 PRO B CA 1
ATOM 1371 C C . PRO B 1 63 ? 2.641 6.535 4.086 1 98.75 63 PRO B C 1
ATOM 1373 O O . PRO B 1 63 ? 3.41 6.176 3.189 1 98.75 63 PRO B O 1
ATOM 1376 N N . GLU B 1 64 ? 2.449 5.895 5.184 1 98.56 64 GLU B N 1
ATOM 1377 C CA . GLU B 1 64 ? 2.564 4.441 5.242 1 98.56 64 GLU B CA 1
ATOM 1378 C C . GLU B 1 64 ? 1.255 3.768 4.84 1 98.56 64 GLU B C 1
ATOM 1380 O O . GLU B 1 64 ? 0.185 4.137 5.324 1 98.56 64 GLU B O 1
ATOM 1385 N N . ILE B 1 65 ? 1.341 2.834 3.898 1 98.94 65 ILE B N 1
ATOM 1386 C CA . ILE B 1 65 ? 0.138 2.227 3.338 1 98.94 65 ILE B CA 1
ATOM 1387 C C . ILE B 1 65 ? 0.212 0.708 3.479 1 98.94 65 ILE B C 1
ATOM 1389 O O . ILE B 1 65 ? 1.223 0.095 3.127 1 98.94 65 ILE B O 1
ATOM 1393 N N . PHE B 1 66 ? -0.738 0.137 4.035 1 98.88 66 PHE B N 1
ATOM 1394 C CA . PHE B 1 66 ? -1.01 -1.291 3.912 1 98.88 66 PHE B CA 1
ATOM 1395 C C . PHE B 1 66 ? -2.312 -1.532 3.16 1 98.88 66 PHE B C 1
ATOM 1397 O O . PHE B 1 66 ? -3.334 -0.91 3.461 1 98.88 66 PHE B O 1
ATOM 1404 N N . THR B 1 67 ? -2.252 -2.412 2.145 1 98.88 67 THR B N 1
ATOM 1405 C CA . THR B 1 67 ? -3.471 -2.682 1.392 1 98.88 67 THR B CA 1
ATOM 1406 C C . THR B 1 67 ? -3.521 -4.141 0.95 1 98.88 67 THR B C 1
ATOM 1408 O O . THR B 1 67 ? -2.488 -4.738 0.644 1 98.88 67 THR B O 1
ATOM 1411 N N . VAL B 1 68 ? -4.637 -4.672 0.918 1 98.06 68 VAL B N 1
ATOM 1412 C CA . VAL B 1 68 ? -4.957 -5.988 0.379 1 98.06 68 VAL B CA 1
ATOM 1413 C C . VAL B 1 68 ? -6.34 -5.961 -0.264 1 98.06 68 VAL B C 1
ATOM 1415 O O . VAL B 1 68 ? -7.332 -5.645 0.396 1 98.06 68 VAL B O 1
ATOM 1418 N N . TYR B 1 69 ? -6.34 -6.227 -1.487 1 97.62 69 TYR B N 1
ATOM 1419 C CA . TYR B 1 69 ? -7.539 -6.246 -2.316 1 97.62 69 TYR B CA 1
ATOM 1420 C C . TYR B 1 69 ? -8.32 -4.945 -2.176 1 97.62 69 TYR B C 1
ATOM 1422 O O . TYR B 1 69 ? -7.957 -3.928 -2.77 1 97.62 69 TYR B O 1
ATOM 1430 N N . ASN B 1 70 ? -9.312 -4.953 -1.277 1 98.56 70 ASN B N 1
ATOM 1431 C CA . ASN B 1 70 ? -10.203 -3.799 -1.252 1 98.56 70 ASN B CA 1
ATOM 1432 C C . ASN B 1 70 ? -10.117 -3.049 0.074 1 98.56 70 ASN B C 1
ATOM 1434 O O . ASN B 1 70 ? -11.008 -2.27 0.414 1 98.56 70 ASN B O 1
ATOM 1438 N N . ARG B 1 71 ? -9.047 -3.361 0.803 1 98.75 71 ARG B N 1
ATOM 1439 C CA . ARG B 1 71 ? -8.836 -2.721 2.098 1 98.75 71 ARG B CA 1
ATOM 1440 C C . ARG B 1 71 ? -7.551 -1.897 2.098 1 98.75 71 ARG B C 1
ATOM 1442 O O . ARG B 1 71 ? -6.535 -2.324 1.547 1 98.75 71 ARG B O 1
ATOM 1449 N N . VAL B 1 72 ? -7.645 -0.72 2.734 1 98.94 72 VAL B N 1
ATOM 1450 C CA . VAL B 1 72 ? -6.5 0.178 2.83 1 98.94 72 VAL B CA 1
ATOM 1451 C C . VAL B 1 72 ? -6.352 0.68 4.266 1 98.94 72 VAL B C 1
ATOM 1453 O O . VAL B 1 72 ? -7.328 1.13 4.875 1 98.94 72 VAL B O 1
ATOM 1456 N N . ASP B 1 73 ? -5.199 0.574 4.781 1 98.88 73 ASP B N 1
ATOM 1457 C CA . ASP B 1 73 ? -4.789 1.285 5.988 1 98.88 73 ASP B CA 1
ATOM 1458 C C . ASP B 1 73 ? -3.824 2.422 5.652 1 98.88 73 ASP B C 1
ATOM 1460 O O . ASP B 1 73 ? -2.793 2.201 5.016 1 98.88 73 ASP B O 1
ATOM 1464 N N . LEU B 1 74 ? -4.164 3.605 6.133 1 98.88 74 LEU B N 1
ATOM 1465 C CA . LEU B 1 74 ? -3.279 4.758 5.988 1 98.88 74 LEU B CA 1
ATOM 1466 C C . LEU B 1 74 ? -2.742 5.199 7.348 1 98.88 74 LEU B C 1
ATOM 1468 O O . LEU B 1 74 ? -3.51 5.383 8.297 1 98.88 74 LEU B O 1
ATOM 1472 N N . TRP B 1 75 ? -1.492 5.309 7.418 1 98.81 75 TRP B N 1
ATOM 1473 C CA . TRP B 1 75 ? -0.804 5.84 8.594 1 98.81 75 TRP B CA 1
ATOM 1474 C C . TRP B 1 75 ? -0.008 7.094 8.234 1 98.81 75 TRP B C 1
ATOM 1476 O O . TRP B 1 75 ? 0.813 7.07 7.316 1 98.81 75 TRP B O 1
ATOM 1486 N N . LEU B 1 76 ? -0.243 8.156 8.977 1 98.81 76 LEU B N 1
ATOM 1487 C CA . LEU B 1 76 ? 0.428 9.422 8.727 1 98.81 76 LEU B CA 1
ATOM 1488 C C . LEU B 1 76 ? 1.178 9.898 9.961 1 98.81 76 LEU B C 1
ATOM 1490 O O . LEU B 1 76 ? 0.613 9.938 11.062 1 98.81 76 LEU B O 1
ATOM 1494 N N . THR B 1 77 ? 2.391 10.219 9.82 1 98.38 77 THR B N 1
ATOM 1495 C CA . THR B 1 77 ? 3.236 10.789 10.859 1 98.38 77 THR B CA 1
ATOM 1496 C C . THR B 1 77 ? 4.348 11.641 10.25 1 98.38 77 THR B C 1
ATOM 1498 O O . THR B 1 77 ? 4.68 11.484 9.07 1 98.38 77 THR B O 1
ATOM 1501 N N . THR B 1 78 ? 4.832 12.547 11.016 1 97.81 78 THR B N 1
ATOM 1502 C CA . THR B 1 78 ? 5.969 13.344 10.57 1 97.81 78 THR B CA 1
ATOM 1503 C C . THR B 1 78 ? 7.258 12.852 11.219 1 97.81 78 THR B C 1
ATOM 1505 O O . THR B 1 78 ? 7.555 13.195 12.367 1 97.81 78 THR B O 1
ATOM 1508 N N . HIS B 1 79 ? 8.039 12.164 10.391 1 95 79 HIS B N 1
ATOM 1509 C CA . HIS B 1 79 ? 9.211 11.469 10.906 1 95 79 HIS B CA 1
ATOM 1510 C C . HIS B 1 79 ? 10.281 12.453 11.359 1 95 79 HIS B C 1
ATOM 1512 O O . HIS B 1 79 ? 10.945 12.234 12.375 1 95 79 HIS B O 1
ATOM 1518 N N . ASP B 1 80 ? 10.43 13.523 10.633 1 93.56 80 ASP B N 1
ATOM 1519 C CA . ASP B 1 80 ? 11.555 14.43 10.898 1 93.56 80 ASP B CA 1
ATOM 1520 C C . ASP B 1 80 ? 11.234 15.367 12.062 1 93.56 80 ASP B C 1
ATOM 1522 O O . ASP B 1 80 ? 12.047 16.219 12.414 1 93.56 80 ASP B O 1
ATOM 1526 N N . GLN B 1 81 ? 10.086 15.211 12.656 1 94.19 81 GLN B N 1
ATOM 1527 C CA . GLN B 1 81 ? 9.719 16.016 13.828 1 94.19 81 GLN B CA 1
ATOM 1528 C C . GLN B 1 81 ? 9.453 15.117 15.039 1 94.19 81 GLN B C 1
ATOM 1530 O O . GLN B 1 81 ? 8.609 15.438 15.875 1 94.19 81 GLN B O 1
ATOM 1535 N N . GLY B 1 82 ? 10.008 13.852 14.961 1 94.31 82 GLY B N 1
ATOM 1536 C CA . GLY B 1 82 ? 9.953 12.969 16.109 1 94.31 82 GLY B CA 1
ATOM 1537 C C . GLY B 1 82 ? 8.812 11.969 16.047 1 94.31 82 GLY B C 1
ATOM 1538 O O . GLY B 1 82 ? 8.281 11.555 17.078 1 94.31 82 GLY B O 1
ATOM 1539 N N . ASP B 1 83 ? 8.32 11.719 14.883 1 96.25 83 ASP B N 1
ATOM 1540 C CA . ASP B 1 83 ? 7.293 10.695 14.688 1 96.25 83 ASP B CA 1
ATOM 1541 C C . ASP B 1 83 ? 6.012 11.055 15.43 1 96.25 83 ASP B C 1
ATOM 1543 O O . ASP B 1 83 ? 5.492 10.25 16.203 1 96.25 83 ASP B O 1
ATOM 1547 N N . VAL B 1 84 ? 5.59 12.273 15.211 1 97.19 84 VAL B N 1
ATOM 1548 C CA . VAL B 1 84 ? 4.348 12.781 15.789 1 97.19 84 VAL B CA 1
ATOM 1549 C C . VAL B 1 84 ? 3.443 13.312 14.68 1 97.19 84 VAL B C 1
ATOM 1551 O O . VAL B 1 84 ? 3.885 13.492 13.547 1 97.19 84 VAL B O 1
ATOM 1554 N N . VAL B 1 85 ? 2.189 13.523 15.102 1 98.12 85 VAL B N 1
ATOM 1555 C CA . VAL B 1 85 ? 1.225 14.094 14.164 1 98.12 85 VAL B CA 1
ATOM 1556 C C . VAL B 1 85 ? 1.404 15.609 14.094 1 98.12 85 VAL B C 1
ATOM 1558 O O . VAL B 1 85 ? 1.455 16.281 15.125 1 98.12 85 VAL B O 1
ATOM 1561 N N . THR B 1 86 ? 1.576 16.141 12.898 1 97.38 86 THR B N 1
ATOM 1562 C CA . THR B 1 86 ? 1.689 17.562 12.648 1 97.38 86 THR B CA 1
ATOM 1563 C C . THR B 1 86 ? 0.627 18.031 11.656 1 97.38 86 THR B C 1
ATOM 1565 O O . THR B 1 86 ? -0.209 17.234 11.219 1 97.38 86 THR B O 1
ATOM 1568 N N . GLU B 1 87 ? 0.731 19.281 11.297 1 97.38 87 GLU B N 1
ATOM 1569 C CA . GLU B 1 87 ? -0.213 19.828 10.32 1 97.38 87 GLU B CA 1
ATOM 1570 C C . GLU B 1 87 ? -0.084 19.125 8.977 1 97.38 87 GLU B C 1
ATOM 1572 O O . GLU B 1 87 ? -1.073 18.953 8.258 1 97.38 87 GLU B O 1
ATOM 1577 N N . LYS B 1 88 ? 1.124 18.688 8.586 1 98 88 LYS B N 1
ATOM 1578 C CA . LYS B 1 88 ? 1.337 17.969 7.328 1 98 88 LYS B CA 1
ATOM 1579 C C . LYS B 1 88 ? 0.484 16.703 7.262 1 98 88 LYS B C 1
ATOM 1581 O O . LYS B 1 88 ? -0.017 16.344 6.195 1 98 88 LYS B O 1
ATOM 1586 N N . ASP B 1 89 ? 0.329 16.078 8.367 1 98.62 89 ASP B N 1
ATOM 1587 C CA . ASP B 1 89 ? -0.459 14.852 8.43 1 98.62 89 ASP B CA 1
ATOM 1588 C C . ASP B 1 89 ? -1.945 15.148 8.234 1 98.62 89 ASP B C 1
ATOM 1590 O O . ASP B 1 89 ? -2.639 14.422 7.516 1 98.62 89 ASP B O 1
ATOM 1594 N N . PHE B 1 90 ? -2.385 16.203 8.852 1 98.62 90 PHE B N 1
ATOM 1595 C CA . PHE B 1 90 ? -3.783 16.578 8.688 1 98.62 90 PHE B CA 1
ATOM 1596 C C . PHE B 1 90 ? -4.059 17.031 7.258 1 98.62 90 PHE B C 1
ATOM 1598 O O . PHE B 1 90 ? -5.125 16.766 6.707 1 98.62 90 PHE B O 1
ATOM 1605 N N . ASP B 1 91 ? -3.07 17.734 6.695 1 98.62 91 ASP B N 1
ATOM 1606 C CA . ASP B 1 91 ? -3.24 18.156 5.309 1 98.62 91 ASP B CA 1
ATOM 1607 C C . ASP B 1 91 ? -3.4 16.953 4.387 1 98.62 91 ASP B C 1
ATOM 1609 O O . ASP B 1 91 ? -4.27 16.938 3.51 1 98.62 91 ASP B O 1
ATOM 1613 N N . LEU B 1 92 ? -2.594 15.938 4.559 1 98.81 92 LEU B N 1
ATOM 1614 C CA . LEU B 1 92 ? -2.693 14.75 3.721 1 98.81 92 LEU B CA 1
ATOM 1615 C C . LEU B 1 92 ?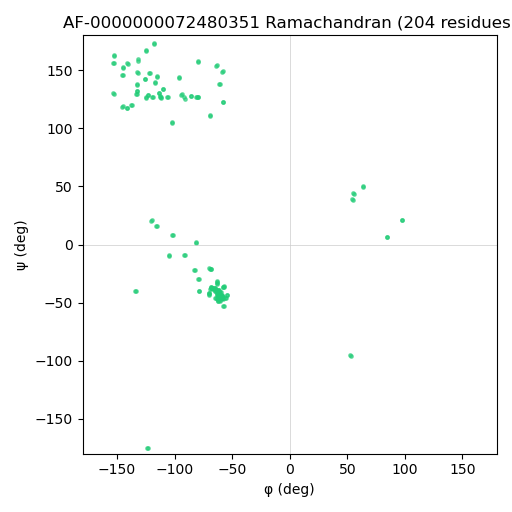 -3.984 13.984 4.008 1 98.81 92 LEU B C 1
ATOM 1617 O O . LEU B 1 92 ? -4.605 13.445 3.09 1 98.81 92 LEU B O 1
ATOM 1621 N N . ALA B 1 93 ? -4.391 13.961 5.238 1 98.88 93 ALA B N 1
ATOM 1622 C CA . ALA B 1 93 ? -5.664 13.344 5.602 1 98.88 93 ALA B CA 1
ATOM 1623 C C . ALA B 1 93 ? -6.824 14.023 4.883 1 98.88 93 ALA B C 1
ATOM 1625 O O . ALA B 1 93 ? -7.738 13.359 4.391 1 98.88 93 ALA B O 1
ATOM 1626 N N . GLU B 1 94 ? -6.781 15.344 4.879 1 98.75 94 GLU B N 1
ATOM 1627 C CA . GLU B 1 94 ? -7.805 16.078 4.148 1 98.75 94 GLU B CA 1
ATOM 1628 C C . GLU B 1 94 ? -7.762 15.766 2.658 1 98.75 94 GLU B C 1
ATOM 1630 O O . GLU B 1 94 ? -8.805 15.656 2.012 1 98.75 94 GLU B O 1
ATOM 1635 N N . GLY B 1 95 ? -6.551 15.648 2.135 1 98.69 95 GLY B N 1
ATOM 1636 C CA . GLY B 1 95 ? -6.414 15.195 0.759 1 98.69 95 GLY B CA 1
ATOM 1637 C C . GLY B 1 95 ? -7.078 13.859 0.501 1 98.69 95 GLY B C 1
ATOM 1638 O O . GLY B 1 95 ? -7.789 13.695 -0.495 1 98.69 95 GLY B O 1
ATOM 1639 N N . ALA B 1 96 ? -6.879 12.914 1.333 1 98.81 96 ALA B N 1
ATOM 1640 C CA . ALA B 1 96 ? -7.5 11.602 1.202 1 98.81 96 ALA B CA 1
ATOM 1641 C C . ALA B 1 96 ? -9.023 11.695 1.271 1 98.81 96 ALA B C 1
ATOM 1643 O O . ALA B 1 96 ? -9.727 11.016 0.53 1 98.81 96 ALA B O 1
ATOM 1644 N N . ASN B 1 97 ? -9.461 12.578 2.174 1 98.62 97 ASN B N 1
ATOM 1645 C CA . ASN B 1 97 ? -10.898 12.828 2.25 1 98.62 97 ASN B CA 1
ATOM 1646 C C . ASN B 1 97 ? -11.445 13.352 0.928 1 98.62 97 ASN B C 1
ATOM 1648 O O . ASN B 1 97 ? -12.516 12.93 0.485 1 98.62 97 ASN B O 1
ATOM 1652 N N . ASP B 1 98 ? -10.742 14.266 0.375 1 98.19 98 ASP B N 1
ATOM 1653 C CA . ASP B 1 98 ? -11.172 14.836 -0.898 1 98.19 98 ASP B CA 1
ATOM 1654 C C . ASP B 1 98 ? -11.195 13.781 -1.997 1 98.19 98 ASP B C 1
ATOM 1656 O O . ASP B 1 98 ? -12.102 13.75 -2.826 1 98.19 98 ASP B O 1
ATOM 1660 N N . VAL B 1 99 ? -10.188 12.984 -2.027 1 98.5 99 VAL B N 1
ATOM 1661 C CA . VAL B 1 99 ? -10.086 11.945 -3.045 1 98.5 99 VAL B CA 1
ATOM 1662 C C . VAL B 1 99 ? -11.312 11.031 -2.977 1 98.5 99 VAL B C 1
ATOM 1664 O O . VAL B 1 99 ? -11.945 10.75 -3.998 1 98.5 99 VAL B O 1
ATOM 1667 N N . ILE B 1 100 ? -11.578 10.516 -1.766 1 97.25 100 ILE B N 1
ATOM 1668 C CA . ILE B 1 100 ? -12.656 9.547 -1.63 1 97.25 100 ILE B CA 1
ATOM 1669 C C . ILE B 1 100 ? -13.984 10.203 -1.995 1 97.25 100 ILE B C 1
ATOM 1671 O O . ILE B 1 100 ? -14.875 9.555 -2.549 1 97.25 100 ILE B O 1
ATOM 1675 N N . SER B 1 101 ? -14.164 11.492 -1.758 1 96.44 101 SER B N 1
ATOM 1676 C CA . SER B 1 101 ? -15.391 12.211 -2.068 1 96.44 101 SER B CA 1
ATOM 1677 C C . SER B 1 101 ? -15.578 12.359 -3.576 1 96.44 101 SER B C 1
ATOM 1679 O O . SER B 1 101 ? -16.703 12.57 -4.051 1 96.44 101 SER B O 1
ATOM 1681 N N . LYS B 1 102 ? -14.562 12.234 -4.324 1 95.06 102 LYS B N 1
ATOM 1682 C CA . LYS B 1 102 ? -14.602 12.5 -5.762 1 95.06 102 LYS B CA 1
ATOM 1683 C C . LYS B 1 102 ? -14.586 11.195 -6.555 1 95.06 102 LYS B C 1
ATOM 1685 O O . LYS B 1 102 ? -14.711 11.211 -7.781 1 95.06 102 LYS B O 1
ATOM 1690 N N . LEU B 1 103 ? -14.328 10.102 -5.844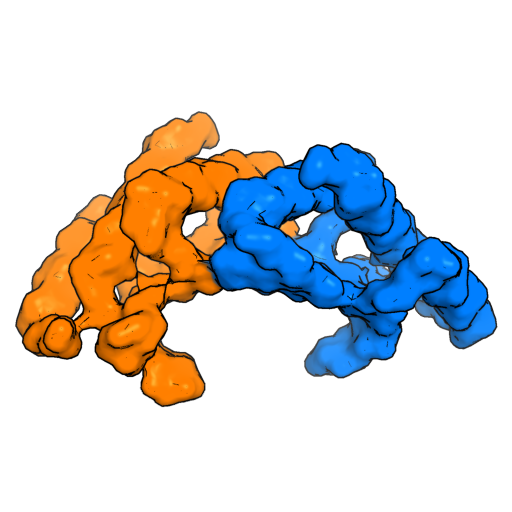 1 92.5 103 LEU B N 1
ATOM 1691 C CA . LEU B 1 103 ? -14.305 8.82 -6.543 1 92.5 103 LEU B CA 1
ATOM 1692 C C . LEU B 1 103 ? -15.648 8.523 -7.188 1 92.5 103 LEU B C 1
ATOM 1694 O O . LEU B 1 103 ? -16.703 8.82 -6.609 1 92.5 103 LEU B O 1
ATOM 1698 N N . PRO B 1 104 ? -15.672 8 -8.422 1 81.38 104 PRO B N 1
ATOM 1699 C CA . PRO B 1 104 ? -16.938 7.715 -9.117 1 81.38 104 PRO B CA 1
ATOM 1700 C C . PRO B 1 104 ? -17.734 6.602 -8.445 1 81.38 104 PRO B C 1
ATOM 1702 O O . PRO B 1 104 ? -17.156 5.766 -7.734 1 81.38 104 PRO B O 1
#

pLDDT: mean 96.59, std 5.27, range [61.97, 98.94]

Organism: Diutina rugosa (NCBI:txid5481)

Foldseek 3Di:
DADDPVVVVVLQCVLCVVHNFWDWDDDPNAIWTKGKFFDPWQVLQVQLVVQLVVQCVVLVFDWDWDDDIGMIMTIGFDVVVPRHDDVSRSSSSSSSVVSVVPRD/DADDPVVVVVLQCVLCVVHNFWDWDDDPNAIWTKGKFFDPWQVLQVQLVVQLVVQCVVLVFDWDWDDDTGMIMTIGFDVVVPRHDDVSRSSSSSSSVVSVVPRD

Radius of gyration: 18.5 Å; Cα contacts (8 Å, |Δi|>4): 340; chains: 2; bounding 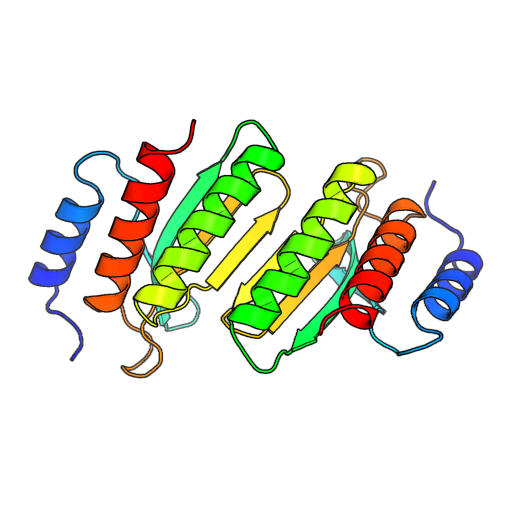box: 36×52×41 Å

Nearest PDB structures (foldseek):
  3jst-assembly2_B  TM=9.169E-01  e=4.411E-09  Brucella melitensis
  4wil-assembly1_A  TM=8.886E-01  e=1.758E-08  Mus musculus
  3hxa-assembly1_D  TM=8.835E-01  e=1.646E-08  Rattus norvegicus
  1ru0-assembly1_A  TM=8.885E-01  e=4.721E-08  Mus musculus
  4c45-assembly1_A  TM=8.769E-01  e=6.144E-08  Homo sapiens